Protein AF-A0A9P1KFB4-F1 (afdb_monomer_lite)

Secondary structure (DSSP, 8-state):
-HHHHHHHHHTTT-HHHHHHHHHHHHHHHHH-THHHHHHHHHHHHHHHHHHHT--TTT-----HHHHHHHHHHHHHHHHHHHHHHHHHTTSHHHHHHHHHHHHHHHHS-----SHHHHHHHHHHHHHHHHHHHGGGHHHHHHHHHHTHHHHHHHHHH-HHHHHHHHHHHHHHHHHHHT--S-GGGHHHHHHHHHHHHHHHHHHHHHHHHHH-HHHHHHHHHSS-HHHHTT----HHHHHHHHHHHHHHHHHHHPPTTS--HHHHHHHHHHHHHHHHHHHHHS-TTT-B----TTTHHHHHHH-TTSBTTTHHHH--SS---PPP-

Radius of gyration: 25.19 Å; chains: 1; bounding box: 64×50×70 Å

Structure (mmCIF, N/CA/C/O backbone):
data_AF-A0A9P1KFB4-F1
#
_entry.id   AF-A0A9P1KFB4-F1
#
loop_
_atom_site.group_PDB
_atom_site.id
_atom_site.type_symbol
_atom_site.label_atom_id
_atom_site.label_alt_id
_atom_site.label_comp_id
_atom_site.label_asym_id
_atom_site.label_entity_id
_atom_site.label_seq_id
_atom_site.pdbx_PDB_ins_code
_atom_site.Cartn_x
_atom_site.Cartn_y
_atom_site.Cartn_z
_atom_site.occupancy
_atom_site.B_iso_or_equiv
_atom_site.auth_seq_id
_atom_site.auth_comp_id
_atom_site.auth_asym_id
_atom_site.auth_atom_id
_atom_site.pdbx_PDB_model_num
ATOM 1 N N . MET A 1 1 ? -1.053 3.916 -0.334 1.00 86.06 1 MET A N 1
ATOM 2 C CA . MET A 1 1 ? -0.360 4.472 -1.521 1.00 86.06 1 MET A CA 1
ATOM 3 C C . MET A 1 1 ? 0.028 5.937 -1.334 1.00 86.06 1 MET A C 1
ATOM 5 O O . MET A 1 1 ? 1.179 6.256 -1.590 1.00 86.06 1 MET A O 1
ATOM 9 N N . LEU A 1 2 ? -0.852 6.808 -0.818 1.00 92.25 2 LEU A N 1
ATOM 10 C CA . LEU A 1 2 ? -0.543 8.238 -0.617 1.00 92.25 2 LEU A CA 1
ATOM 11 C C . LEU A 1 2 ? 0.701 8.505 0.251 1.00 92.25 2 LEU A C 1
ATOM 13 O O . LEU A 1 2 ? 1.544 9.295 -0.151 1.00 92.25 2 LEU A O 1
ATOM 17 N N . ILE A 1 3 ? 0.872 7.796 1.378 1.00 93.38 3 ILE A N 1
ATOM 18 C CA . ILE A 1 3 ? 2.078 7.916 2.228 1.00 93.38 3 ILE A CA 1
ATOM 19 C C . ILE A 1 3 ? 3.352 7.570 1.441 1.00 93.38 3 ILE A C 1
ATOM 21 O O . ILE A 1 3 ? 4.345 8.279 1.543 1.00 93.38 3 ILE A O 1
ATOM 25 N N . ILE A 1 4 ? 3.320 6.512 0.620 1.00 94.31 4 ILE A N 1
ATOM 26 C CA . ILE A 1 4 ? 4.465 6.081 -0.203 1.00 94.31 4 ILE A CA 1
ATOM 27 C C . ILE A 1 4 ? 4.805 7.157 -1.241 1.00 94.31 4 ILE A C 1
ATOM 29 O O . ILE A 1 4 ? 5.968 7.524 -1.390 1.00 94.31 4 ILE A O 1
ATOM 33 N N . ALA A 1 5 ? 3.795 7.691 -1.933 1.00 94.75 5 ALA A N 1
ATOM 34 C CA . ALA A 1 5 ? 3.978 8.746 -2.927 1.00 94.75 5 ALA A CA 1
ATOM 35 C C . ALA A 1 5 ? 4.504 10.047 -2.297 1.00 94.75 5 ALA A C 1
ATOM 37 O O . ALA A 1 5 ? 5.459 10.634 -2.806 1.00 94.75 5 ALA A O 1
ATOM 38 N N . ALA A 1 6 ? 3.931 10.463 -1.163 1.00 96.44 6 ALA A N 1
ATOM 39 C CA . ALA A 1 6 ? 4.392 11.623 -0.411 1.00 96.44 6 ALA A CA 1
ATOM 40 C C . ALA A 1 6 ? 5.846 11.432 0.041 1.00 96.44 6 ALA A C 1
ATOM 42 O O . ALA A 1 6 ? 6.679 12.283 -0.246 1.00 96.44 6 ALA A O 1
ATOM 43 N N . ALA A 1 7 ? 6.187 10.276 0.621 1.00 96.44 7 ALA A N 1
ATOM 44 C CA . ALA A 1 7 ? 7.553 9.958 1.027 1.00 96.44 7 ALA A CA 1
ATOM 45 C C . ALA A 1 7 ? 8.543 9.966 -0.145 1.00 96.44 7 ALA A C 1
ATOM 47 O O . ALA A 1 7 ? 9.654 10.486 -0.007 1.00 96.44 7 ALA A O 1
ATOM 48 N N . TYR A 1 8 ? 8.153 9.438 -1.308 1.00 95.94 8 TYR A N 1
ATOM 49 C CA . TYR A 1 8 ? 8.984 9.502 -2.508 1.00 95.94 8 TYR A CA 1
ATOM 50 C C . TYR A 1 8 ? 9.271 10.956 -2.906 1.00 95.94 8 TYR A C 1
ATOM 52 O O . TYR A 1 8 ? 10.429 11.318 -3.105 1.00 95.94 8 TYR A O 1
ATOM 60 N N . LEU A 1 9 ? 8.251 11.816 -2.950 1.00 95.50 9 LEU A N 1
ATOM 61 C CA . LEU A 1 9 ? 8.413 13.235 -3.289 1.00 95.50 9 LEU A CA 1
ATOM 62 C C . LEU A 1 9 ? 9.200 14.014 -2.221 1.00 95.50 9 LEU A C 1
ATOM 64 O O . LEU A 1 9 ? 10.027 14.861 -2.566 1.00 95.50 9 LEU A O 1
ATOM 68 N N . THR A 1 10 ? 9.019 13.695 -0.937 1.00 96.25 10 THR A N 1
ATOM 69 C CA . THR A 1 10 ? 9.805 14.257 0.173 1.00 96.25 10 THR A CA 1
ATOM 70 C C . THR A 1 10 ? 11.303 13.998 -0.007 1.00 96.25 10 THR A C 1
ATOM 72 O O . THR A 1 10 ? 12.107 14.880 0.291 1.00 96.25 10 THR A O 1
ATOM 75 N N . SER A 1 11 ? 11.697 12.854 -0.584 1.00 95.06 11 SER A N 1
ATOM 76 C CA . SER A 1 11 ? 13.113 12.543 -0.856 1.00 95.06 11 SER A CA 1
ATOM 77 C C . SER A 1 11 ? 13.795 13.510 -1.842 1.00 95.06 11 SER A C 1
ATOM 79 O O . SER A 1 11 ? 15.025 13.560 -1.913 1.00 95.06 11 SER A O 1
ATOM 81 N N . PHE A 1 12 ? 13.014 14.307 -2.579 1.00 94.75 12 PHE A N 1
ATOM 82 C CA . PHE A 1 12 ? 13.479 15.359 -3.490 1.00 94.75 12 PHE A CA 1
ATOM 83 C C . PHE A 1 12 ? 13.278 16.770 -2.916 1.00 94.75 12 PHE A C 1
ATOM 85 O O . PHE A 1 12 ? 13.134 17.728 -3.668 1.00 94.75 12 PHE A O 1
ATOM 92 N N . ALA A 1 13 ? 13.235 16.905 -1.587 1.00 93.56 13 ALA A N 1
ATOM 93 C CA . ALA A 1 13 ? 13.039 18.173 -0.884 1.00 93.56 13 ALA A CA 1
ATOM 94 C C . ALA A 1 13 ? 11.745 18.925 -1.262 1.00 93.56 13 ALA A C 1
ATOM 96 O O . ALA A 1 13 ? 11.676 20.153 -1.192 1.00 93.56 13 ALA A O 1
ATOM 97 N N . ASN A 1 14 ? 10.695 18.199 -1.660 1.00 95.56 14 ASN A N 1
ATOM 98 C CA . ASN A 1 14 ? 9.388 18.793 -1.921 1.00 95.56 14 ASN A CA 1
ATOM 99 C C . ASN A 1 14 ? 8.692 19.127 -0.587 1.00 95.56 14 ASN A C 1
ATOM 101 O O . ASN A 1 14 ? 8.284 18.233 0.158 1.00 95.56 14 ASN A O 1
ATOM 105 N N . ARG A 1 15 ? 8.582 20.426 -0.280 1.00 94.50 15 ARG A N 1
ATOM 106 C CA . ARG A 1 15 ? 8.031 20.942 0.984 1.00 94.50 15 ARG A CA 1
ATOM 107 C C . ARG A 1 15 ? 6.543 20.603 1.180 1.00 94.50 15 ARG A C 1
ATOM 109 O O . ARG A 1 15 ? 6.229 20.054 2.233 1.00 94.50 15 ARG A O 1
ATOM 116 N N . PRO A 1 16 ? 5.643 20.817 0.197 1.00 95.88 16 PRO A N 1
ATOM 117 C CA . PRO A 1 16 ? 4.274 20.305 0.282 1.00 95.88 16 PRO A CA 1
ATOM 118 C C . PRO A 1 16 ? 4.209 18.807 0.594 1.00 95.88 16 PRO A C 1
ATOM 120 O O . PRO A 1 16 ? 3.482 18.403 1.495 1.00 95.88 16 PRO A O 1
ATOM 123 N N . ALA A 1 17 ? 5.026 17.989 -0.079 1.00 96.44 17 ALA A N 1
ATOM 124 C CA . ALA A 1 17 ? 5.034 16.546 0.147 1.00 96.44 17 ALA A CA 1
ATOM 125 C C . ALA A 1 17 ? 5.486 16.164 1.563 1.00 96.44 17 ALA A C 1
ATOM 127 O O . ALA A 1 17 ? 4.940 15.223 2.128 1.00 96.44 17 ALA A O 1
ATOM 128 N N . LEU A 1 18 ? 6.445 16.893 2.153 1.00 97.00 18 LEU A N 1
ATOM 129 C CA . LEU A 1 18 ? 6.847 16.706 3.551 1.00 97.00 18 LEU A CA 1
ATOM 130 C C . LEU A 1 18 ? 5.672 16.936 4.512 1.00 97.00 18 LEU A C 1
ATOM 132 O O . LEU A 1 18 ? 5.428 16.103 5.380 1.00 97.00 18 LEU A O 1
ATOM 136 N N . PHE A 1 19 ? 4.925 18.027 4.339 1.00 97.31 19 PHE A N 1
ATOM 137 C CA . PHE A 1 19 ? 3.769 18.328 5.189 1.00 97.31 19 PHE A CA 1
ATOM 138 C C . PHE A 1 19 ? 2.637 17.321 4.983 1.00 97.31 19 PHE A C 1
ATOM 140 O O . PHE A 1 19 ? 2.058 16.826 5.947 1.00 97.31 19 PHE A O 1
ATOM 147 N N . THR A 1 20 ? 2.356 16.950 3.732 1.00 97.19 20 THR A N 1
ATOM 148 C CA . THR A 1 20 ? 1.387 15.894 3.427 1.00 97.19 20 THR A CA 1
ATOM 149 C C . THR A 1 20 ? 1.802 14.567 4.058 1.00 97.19 20 THR A C 1
ATOM 151 O O . THR A 1 20 ? 0.964 13.889 4.644 1.00 97.19 20 THR A O 1
ATOM 154 N N . LEU A 1 21 ? 3.085 14.199 3.989 1.00 96.75 21 LEU A N 1
ATOM 155 C CA . LEU A 1 21 ? 3.596 12.976 4.598 1.00 96.75 21 LEU A CA 1
ATOM 156 C C . LEU A 1 21 ? 3.354 12.964 6.110 1.00 96.75 21 LEU A C 1
ATOM 158 O O . LEU A 1 21 ? 2.829 11.975 6.615 1.00 96.75 21 LEU A O 1
ATOM 162 N N . THR A 1 22 ? 3.706 14.030 6.832 1.00 95.94 22 THR A N 1
ATOM 163 C CA . THR A 1 22 ? 3.558 14.047 8.295 1.00 95.94 22 THR A CA 1
ATOM 164 C C . THR A 1 22 ? 2.102 14.081 8.742 1.00 95.94 22 THR A C 1
ATOM 166 O O . THR A 1 22 ? 1.755 13.358 9.675 1.00 95.94 22 THR A O 1
ATOM 169 N N . ILE A 1 23 ? 1.232 14.816 8.041 1.00 95.50 23 ILE A N 1
ATOM 170 C CA . ILE A 1 23 ? -0.217 14.796 8.293 1.00 95.50 23 ILE A CA 1
ATOM 171 C C . ILE A 1 23 ? -0.776 13.388 8.066 1.00 95.50 23 ILE A C 1
ATOM 173 O O . ILE A 1 23 ? -1.463 12.851 8.933 1.00 95.50 23 ILE A O 1
ATOM 177 N N . LEU A 1 24 ? -0.451 12.754 6.932 1.00 95.06 24 LEU A N 1
ATOM 178 C CA . LEU A 1 24 ? -0.923 11.401 6.631 1.00 95.06 24 LEU A CA 1
ATOM 179 C C . LEU A 1 24 ? -0.403 10.373 7.641 1.00 95.06 24 LEU A C 1
ATOM 181 O O . LEU A 1 24 ? -1.147 9.471 8.010 1.00 95.06 24 LEU A O 1
ATOM 185 N N . MET A 1 25 ? 0.844 10.502 8.099 1.00 93.56 25 MET A N 1
ATOM 186 C CA . MET A 1 25 ? 1.402 9.650 9.152 1.00 93.56 25 MET A CA 1
ATOM 187 C C . MET A 1 25 ? 0.661 9.846 10.479 1.00 93.56 25 MET A C 1
ATOM 189 O O . MET A 1 25 ? 0.338 8.859 11.132 1.00 93.56 25 MET A O 1
ATOM 193 N N . GLY A 1 26 ? 0.335 11.085 10.857 1.00 92.19 26 GLY A N 1
ATOM 194 C CA . GLY A 1 26 ? -0.423 11.360 12.078 1.00 92.19 26 GLY A CA 1
ATOM 195 C C . GLY A 1 26 ? -1.845 10.795 12.034 1.00 92.19 26 GLY A C 1
ATOM 196 O O . GLY A 1 26 ? -2.238 10.036 12.919 1.00 92.19 26 GLY A O 1
ATOM 197 N N . LEU A 1 27 ? -2.579 11.064 10.950 1.00 91.75 27 LEU A N 1
ATOM 198 C CA . LEU A 1 27 ? -3.933 10.533 10.741 1.00 91.75 27 LEU A CA 1
ATOM 199 C C . LEU A 1 27 ? -3.950 9.001 10.649 1.00 91.75 27 LEU A C 1
ATOM 201 O O . LEU A 1 27 ? -4.856 8.352 11.173 1.00 91.75 27 LEU A O 1
ATOM 205 N N . ALA A 1 28 ? -2.936 8.402 10.017 1.00 90.00 28 ALA A N 1
ATOM 206 C CA . ALA A 1 28 ? -2.823 6.951 9.930 1.00 90.00 28 ALA A CA 1
ATOM 207 C C . ALA A 1 28 ? -2.694 6.297 11.311 1.00 90.00 28 ALA A C 1
ATOM 209 O O . ALA A 1 28 ? -3.158 5.171 11.464 1.00 90.00 28 ALA A O 1
ATOM 210 N N . GLY A 1 29 ? -2.126 6.987 12.306 1.00 83.62 29 GLY A N 1
ATOM 211 C CA . GLY A 1 29 ? -2.070 6.511 13.689 1.00 83.62 29 GLY A CA 1
ATOM 212 C C . GLY A 1 29 ? -3.452 6.338 14.323 1.00 83.62 29 GLY A C 1
ATOM 213 O O . GLY A 1 29 ? -3.679 5.327 14.982 1.00 83.62 29 GLY A O 1
ATOM 214 N N . GLY A 1 30 ? -4.385 7.258 14.055 1.00 79.75 30 GLY A N 1
ATOM 215 C CA . GLY A 1 30 ? -5.764 7.180 14.555 1.00 79.75 30 GLY A CA 1
ATOM 216 C C . GLY A 1 30 ? -6.596 6.077 13.893 1.00 79.75 30 GLY A C 1
ATOM 217 O O . GLY A 1 30 ? -7.415 5.441 14.546 1.00 79.75 30 GLY A O 1
ATOM 218 N N . ILE A 1 31 ? -6.356 5.793 12.608 1.00 81.56 31 ILE A N 1
ATOM 219 C CA . ILE A 1 31 ? -7.031 4.690 11.896 1.00 81.56 31 ILE A CA 1
ATOM 220 C C . ILE A 1 31 ? -6.404 3.347 12.274 1.00 81.56 31 ILE A C 1
ATOM 222 O O . ILE A 1 31 ? -7.082 2.338 12.470 1.00 81.56 31 ILE A O 1
ATOM 226 N N . ARG A 1 32 ? -5.072 3.315 12.302 1.00 80.50 32 ARG A N 1
ATOM 227 C CA . ARG A 1 32 ? -4.292 2.109 12.512 1.00 80.50 32 ARG A CA 1
ATOM 228 C C . ARG A 1 32 ? -2.952 2.441 13.177 1.00 80.50 32 ARG A C 1
ATOM 230 O O . ARG A 1 32 ? -1.981 2.727 12.466 1.00 80.50 32 ARG A O 1
ATOM 237 N N . PRO A 1 33 ? -2.843 2.248 14.503 1.00 81.25 33 PRO A N 1
ATOM 238 C CA . PRO A 1 33 ? -1.667 2.644 15.273 1.00 81.25 33 PRO A CA 1
ATOM 239 C C . PRO A 1 33 ? -0.344 2.048 14.789 1.00 81.25 33 PRO A C 1
ATOM 241 O O . PRO A 1 33 ? 0.692 2.667 14.970 1.00 81.25 33 PRO A O 1
ATOM 244 N N . SER A 1 34 ? -0.348 0.877 14.139 1.00 82.06 34 SER A N 1
ATOM 245 C CA . SER A 1 34 ? 0.877 0.249 13.618 1.00 82.06 34 SER A CA 1
ATOM 246 C C . SER A 1 34 ? 1.420 0.878 12.328 1.00 82.06 34 SER A C 1
ATOM 248 O O . SER A 1 34 ? 2.601 0.716 12.024 1.00 82.06 34 SER A O 1
ATOM 250 N N . THR A 1 35 ? 0.598 1.607 11.565 1.00 87.12 35 THR A N 1
ATOM 251 C CA . THR A 1 35 ? 1.002 2.168 10.262 1.00 87.12 35 THR A CA 1
ATOM 252 C C . THR A 1 35 ? 2.148 3.167 10.376 1.00 87.12 35 THR A C 1
ATOM 254 O O . THR A 1 35 ? 3.130 3.004 9.647 1.00 87.12 35 THR A O 1
ATOM 257 N N . PRO A 1 36 ? 2.097 4.158 11.287 1.00 89.62 36 PRO A N 1
ATOM 258 C CA . PRO A 1 36 ? 3.180 5.122 11.417 1.00 89.62 36 PRO A CA 1
ATOM 259 C C . PRO A 1 36 ? 4.491 4.458 11.838 1.00 89.62 36 PRO A C 1
ATOM 261 O O . PRO A 1 36 ? 5.535 4.820 11.313 1.00 89.62 36 PRO A O 1
ATOM 264 N N . PHE A 1 37 ? 4.452 3.437 12.702 1.00 87.69 37 PHE A N 1
ATOM 265 C CA . PHE A 1 37 ? 5.659 2.710 13.108 1.00 87.69 37 PHE A CA 1
ATOM 266 C C . PHE A 1 37 ? 6.311 1.958 11.942 1.00 87.69 37 PHE A C 1
ATOM 268 O O . PHE A 1 37 ? 7.523 2.049 11.762 1.00 87.69 37 PHE A O 1
ATOM 275 N N . PHE A 1 38 ? 5.533 1.258 11.110 1.00 87.62 38 PHE A N 1
ATOM 276 C CA . PHE A 1 38 ? 6.097 0.532 9.962 1.00 87.62 38 PHE A CA 1
ATOM 277 C C . PHE A 1 38 ? 6.579 1.448 8.841 1.00 87.62 38 PHE A C 1
ATOM 279 O O . PHE A 1 38 ? 7.535 1.107 8.148 1.00 87.62 38 PHE A O 1
ATOM 286 N N . MET A 1 39 ? 5.947 2.609 8.675 1.00 91.69 39 MET A N 1
ATOM 287 C CA . MET A 1 39 ? 6.324 3.594 7.661 1.00 91.69 39 MET A CA 1
ATOM 288 C C . MET A 1 39 ? 7.390 4.580 8.161 1.00 91.69 39 MET A C 1
ATOM 290 O O . MET A 1 39 ? 7.914 5.364 7.369 1.00 91.69 39 MET A O 1
ATOM 294 N N . LEU A 1 40 ? 7.754 4.535 9.448 1.00 93.12 40 LEU A N 1
ATOM 295 C CA . LEU A 1 40 ? 8.746 5.425 10.048 1.00 93.12 40 LEU A CA 1
ATOM 296 C C . LEU A 1 40 ? 10.124 5.328 9.372 1.00 93.12 40 LEU A C 1
ATOM 298 O O . LEU A 1 40 ? 10.668 6.383 9.044 1.00 93.12 40 LEU A O 1
ATOM 302 N N . PRO A 1 41 ? 10.687 4.133 9.079 1.00 94.56 41 PRO A N 1
ATOM 303 C CA . PRO A 1 41 ? 11.971 4.044 8.382 1.00 94.56 41 PRO A CA 1
ATOM 304 C C . PRO A 1 41 ? 11.943 4.734 7.015 1.00 94.56 41 PRO A C 1
ATOM 306 O O . PRO A 1 41 ? 12.896 5.423 6.648 1.00 94.56 41 PRO A O 1
ATOM 309 N N . LEU A 1 42 ? 10.832 4.605 6.282 1.00 95.31 42 LEU A N 1
ATOM 310 C CA . LEU A 1 42 ? 10.631 5.292 5.010 1.00 95.31 42 LEU A CA 1
ATOM 311 C C . LEU A 1 42 ? 10.581 6.813 5.207 1.00 95.31 42 LEU A C 1
ATOM 313 O O . LEU A 1 42 ? 11.304 7.535 4.526 1.00 95.31 42 LEU A O 1
ATOM 317 N N . ALA A 1 43 ? 9.774 7.298 6.153 1.00 95.25 43 ALA A N 1
ATOM 318 C CA . ALA A 1 43 ? 9.624 8.727 6.416 1.00 95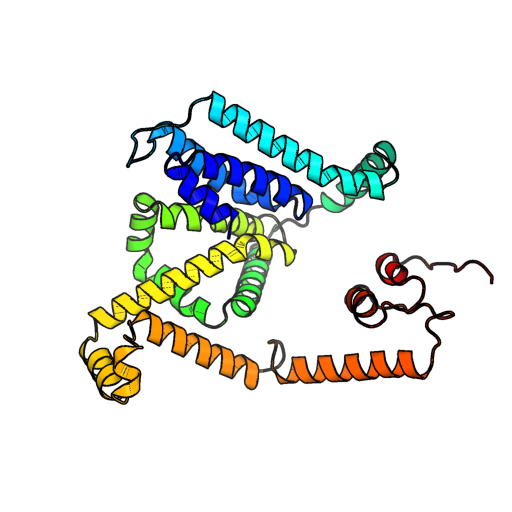.25 43 ALA A CA 1
ATOM 319 C C . ALA A 1 43 ? 10.946 9.385 6.846 1.00 95.25 43 ALA A C 1
ATOM 321 O O . ALA A 1 43 ? 11.314 10.431 6.309 1.00 95.25 43 ALA A O 1
ATOM 322 N N . LEU A 1 44 ? 11.692 8.745 7.755 1.00 95.81 44 LEU A N 1
ATOM 323 C CA . LEU A 1 44 ? 13.000 9.221 8.211 1.00 95.81 44 LEU A CA 1
ATOM 324 C C . LEU A 1 44 ? 14.026 9.231 7.075 1.00 95.81 44 LEU A C 1
ATOM 326 O O . LEU A 1 44 ? 14.737 10.219 6.906 1.00 95.81 44 LEU A O 1
ATOM 330 N N . THR A 1 45 ? 14.072 8.171 6.263 1.00 95.75 45 THR A N 1
ATOM 331 C CA . THR A 1 45 ? 14.989 8.108 5.114 1.00 95.75 45 THR A CA 1
ATOM 332 C C . THR A 1 45 ? 14.656 9.192 4.091 1.00 95.75 45 THR A C 1
ATOM 334 O O . THR A 1 45 ? 15.546 9.911 3.643 1.00 95.75 45 THR A O 1
ATOM 337 N N . SER A 1 46 ? 13.378 9.377 3.758 1.00 95.44 46 SER A N 1
ATOM 338 C CA . SER A 1 46 ? 12.931 10.424 2.836 1.00 95.44 46 SER A CA 1
ATOM 339 C C . SER A 1 46 ? 13.246 11.830 3.341 1.00 95.44 46 SER A C 1
ATOM 341 O O . SER A 1 46 ? 13.727 12.662 2.568 1.00 95.44 46 SER A O 1
ATOM 343 N N . LEU A 1 47 ? 13.024 12.092 4.632 1.00 95.50 47 LEU A N 1
ATOM 344 C CA . LEU A 1 47 ? 13.382 13.356 5.272 1.00 95.50 47 LEU A CA 1
ATOM 345 C C . LEU A 1 47 ? 14.893 13.597 5.211 1.00 95.50 47 LEU A C 1
ATOM 347 O O . LEU A 1 47 ? 15.327 14.665 4.778 1.00 95.50 47 LEU A O 1
ATOM 351 N N . PHE A 1 48 ? 15.690 12.596 5.594 1.00 94.94 48 PHE A N 1
ATOM 352 C CA . PHE A 1 48 ? 17.148 12.664 5.554 1.00 94.94 48 PHE A CA 1
ATOM 353 C C . PHE A 1 48 ? 17.659 12.955 4.140 1.00 94.94 48 PHE A C 1
ATOM 355 O O . PHE A 1 48 ? 18.503 13.832 3.961 1.00 94.94 48 PHE A O 1
ATOM 362 N N . LEU A 1 49 ? 17.118 12.283 3.119 1.00 93.31 49 LEU A N 1
ATOM 363 C CA . LEU A 1 49 ? 17.498 12.512 1.724 1.00 93.31 49 LEU A CA 1
ATOM 364 C C . LEU A 1 49 ? 17.157 13.935 1.256 1.00 93.31 49 LEU A C 1
ATOM 366 O O . LEU A 1 49 ? 18.011 14.602 0.664 1.00 93.31 49 LEU A O 1
ATOM 370 N N . GLY A 1 50 ? 15.949 14.423 1.555 1.00 92.38 50 GLY A N 1
ATOM 371 C CA . GLY A 1 50 ? 15.527 15.783 1.205 1.00 92.38 50 GLY A CA 1
ATOM 372 C C . GLY A 1 50 ? 16.316 16.869 1.947 1.00 92.38 50 GLY A C 1
ATOM 373 O O . GLY A 1 50 ? 16.608 17.925 1.383 1.00 92.38 50 GLY A O 1
ATOM 374 N N . TRP A 1 51 ? 16.734 16.598 3.183 1.00 92.50 51 TRP A N 1
ATOM 375 C CA . TRP A 1 51 ? 17.586 17.495 3.961 1.00 92.50 51 TRP A CA 1
ATOM 376 C C . TRP A 1 51 ? 19.036 17.499 3.447 1.00 92.50 51 TRP A C 1
ATOM 378 O O . TRP A 1 51 ? 19.610 18.563 3.209 1.00 92.50 51 TRP A O 1
ATOM 388 N N . ARG A 1 52 ? 19.630 16.320 3.220 1.00 92.38 52 ARG A N 1
ATOM 389 C CA . ARG A 1 52 ? 21.059 16.168 2.896 1.00 92.38 52 ARG A CA 1
ATOM 390 C C . ARG A 1 52 ? 21.407 16.491 1.446 1.00 92.38 52 ARG A C 1
ATOM 392 O O . ARG A 1 52 ? 22.475 17.060 1.196 1.00 92.38 52 ARG A O 1
ATOM 399 N N . PHE A 1 53 ? 20.563 16.071 0.504 1.00 90.88 53 PHE A N 1
ATOM 400 C CA . PHE A 1 53 ? 20.844 16.161 -0.932 1.00 90.88 53 PHE A CA 1
ATOM 401 C C . PHE A 1 53 ? 20.042 17.266 -1.620 1.00 90.88 53 PHE A C 1
ATOM 403 O O . PHE A 1 53 ? 20.563 17.897 -2.537 1.00 90.88 53 PHE A O 1
ATOM 410 N N . GLY A 1 54 ? 18.839 17.571 -1.131 1.00 88.69 54 GLY A N 1
ATOM 411 C CA . GLY A 1 54 ? 17.992 18.616 -1.700 1.00 88.69 54 GLY A CA 1
ATOM 412 C C . GLY A 1 54 ? 17.249 18.212 -2.971 1.00 88.69 54 GLY A C 1
ATOM 413 O O . GLY A 1 54 ? 17.276 17.058 -3.408 1.00 88.69 54 GLY A O 1
ATOM 414 N N . SER A 1 55 ? 16.570 19.196 -3.551 1.00 89.62 55 SER A N 1
ATOM 415 C CA . SER A 1 55 ? 15.841 19.109 -4.809 1.00 89.62 55 SER A CA 1
ATOM 416 C C . SER A 1 55 ? 16.813 19.201 -5.985 1.00 89.62 55 SER A C 1
ATOM 418 O O . SER A 1 55 ? 17.531 20.198 -6.088 1.00 89.62 55 SER A O 1
ATOM 420 N N . PRO A 1 56 ? 16.810 18.226 -6.912 1.00 86.12 56 PRO A N 1
ATOM 421 C CA . PRO A 1 56 ? 17.636 18.285 -8.117 1.00 86.12 56 PRO A CA 1
ATOM 422 C C . PRO A 1 56 ? 17.307 19.487 -9.009 1.00 86.12 56 PRO A C 1
ATOM 424 O O . PRO A 1 56 ? 18.194 20.030 -9.654 1.00 86.12 56 PRO A O 1
ATOM 427 N N . ASN A 1 57 ? 16.037 19.908 -9.031 1.00 86.50 57 ASN A N 1
ATOM 428 C CA . ASN A 1 57 ? 15.544 20.909 -9.980 1.00 86.50 57 ASN A CA 1
ATOM 429 C C . ASN A 1 57 ? 15.689 22.344 -9.467 1.00 86.50 57 ASN A C 1
ATOM 431 O O . ASN A 1 57 ? 15.813 23.268 -10.260 1.00 86.50 57 ASN A O 1
ATOM 435 N N . SER A 1 58 ? 15.630 22.544 -8.149 1.00 84.88 58 SER A N 1
ATOM 436 C CA . SER A 1 58 ? 15.626 23.882 -7.544 1.00 84.88 58 SER A CA 1
ATOM 437 C C . SER A 1 58 ? 16.802 24.140 -6.605 1.00 84.88 58 SER A C 1
ATOM 439 O O . SER A 1 58 ? 16.932 25.246 -6.093 1.00 84.88 58 SER A O 1
ATOM 441 N N . GLY A 1 59 ? 17.625 23.128 -6.305 1.00 85.88 59 GLY A N 1
ATOM 442 C CA . GLY A 1 59 ? 18.721 23.218 -5.332 1.00 85.88 59 GLY A CA 1
ATOM 443 C C . GLY A 1 59 ? 18.270 23.390 -3.875 1.00 85.88 59 GLY A C 1
ATOM 444 O O . GLY A 1 59 ? 19.094 23.346 -2.962 1.00 85.88 59 GLY A O 1
ATOM 445 N N . TYR A 1 60 ? 16.967 23.558 -3.633 1.00 90.62 60 TYR A N 1
ATOM 446 C CA . TYR A 1 60 ? 16.401 23.748 -2.304 1.00 90.62 60 TYR A CA 1
ATOM 447 C C . TYR A 1 60 ? 16.613 22.515 -1.419 1.00 90.62 60 TYR A C 1
ATOM 449 O O . TYR A 1 60 ? 16.480 21.378 -1.866 1.00 90.62 60 TYR A O 1
ATOM 457 N N . ARG A 1 61 ? 16.903 22.747 -0.139 1.00 93.25 61 ARG A N 1
ATOM 458 C CA . ARG A 1 61 ? 17.049 21.722 0.900 1.00 93.25 61 ARG A CA 1
ATOM 459 C C . ARG A 1 61 ? 16.124 22.053 2.054 1.00 93.25 61 ARG A C 1
ATOM 461 O O . ARG A 1 61 ? 15.906 23.230 2.345 1.00 93.25 61 ARG A O 1
ATOM 468 N N . PHE A 1 62 ? 15.625 21.023 2.730 1.00 94.81 62 PHE A N 1
ATOM 469 C CA . PHE A 1 62 ? 14.840 21.240 3.939 1.00 94.81 62 PHE A CA 1
ATOM 470 C C . PHE A 1 62 ? 15.665 21.970 4.996 1.00 94.81 62 PHE A C 1
ATOM 472 O O . PHE A 1 62 ? 16.818 21.621 5.261 1.00 94.81 62 PHE A O 1
ATOM 479 N N . LYS A 1 63 ? 15.055 22.991 5.595 1.00 94.38 63 LYS A N 1
ATOM 480 C CA . LYS A 1 63 ? 15.599 23.699 6.749 1.00 94.38 63 LYS A CA 1
ATOM 481 C C . LYS A 1 63 ? 15.037 23.079 8.022 1.00 94.38 63 LYS A C 1
ATOM 483 O O . LYS A 1 63 ? 13.969 22.469 8.004 1.00 94.38 63 LYS A O 1
ATOM 488 N N . LEU A 1 64 ? 15.708 23.305 9.150 1.00 93.75 64 LEU A N 1
ATOM 489 C CA . LEU A 1 64 ? 15.227 22.849 10.458 1.00 93.75 64 LEU A CA 1
ATOM 490 C C . LEU A 1 64 ? 13.804 23.360 10.757 1.00 93.75 64 LEU A C 1
ATOM 492 O O . LEU A 1 64 ? 12.995 22.640 11.330 1.00 93.75 64 LEU A O 1
ATOM 496 N N . THR A 1 65 ? 13.473 24.567 10.288 1.00 95.56 65 THR A N 1
ATOM 497 C CA . THR A 1 65 ? 12.127 25.149 10.381 1.00 95.56 65 THR A CA 1
ATOM 498 C C . THR A 1 65 ? 11.074 24.321 9.648 1.00 95.56 65 THR A C 1
ATOM 500 O O . THR A 1 65 ? 9.972 24.156 10.156 1.00 95.56 65 THR A O 1
ATOM 503 N N . ASP A 1 66 ? 11.400 23.772 8.474 1.00 94.69 66 ASP A N 1
ATOM 504 C CA . ASP A 1 66 ? 10.475 22.924 7.716 1.00 94.69 66 ASP A CA 1
ATOM 505 C C . ASP A 1 66 ? 10.229 21.605 8.444 1.00 94.69 66 ASP A C 1
ATOM 507 O O . ASP A 1 66 ? 9.094 21.140 8.502 1.00 94.69 66 ASP A O 1
ATOM 511 N N . VAL A 1 67 ? 11.278 21.041 9.051 1.00 93.75 67 VAL A N 1
ATOM 512 C CA . VAL A 1 67 ? 11.171 19.835 9.880 1.00 93.75 67 VAL A CA 1
ATOM 513 C C . VAL A 1 67 ? 10.307 20.099 11.108 1.00 93.75 67 VAL A C 1
ATOM 515 O O . VAL A 1 67 ? 9.402 19.317 11.381 1.00 93.75 67 VAL A O 1
ATOM 518 N N . PHE A 1 68 ? 10.536 21.211 11.812 1.00 96.38 68 PHE A N 1
ATOM 519 C CA . PHE A 1 68 ? 9.755 21.576 12.992 1.00 96.38 68 PHE A CA 1
ATOM 520 C C . PHE A 1 68 ? 8.272 21.738 12.649 1.00 96.38 68 PHE A C 1
ATOM 522 O O . PHE A 1 68 ? 7.433 21.086 13.262 1.00 96.38 68 PHE A O 1
ATOM 529 N N . ILE A 1 69 ? 7.955 22.508 11.600 1.00 96.88 69 ILE A N 1
ATOM 530 C CA . ILE A 1 69 ? 6.576 22.674 11.117 1.00 96.88 69 ILE A CA 1
ATOM 531 C C . ILE A 1 69 ? 5.966 21.315 10.755 1.00 96.88 69 ILE A C 1
ATOM 533 O O . ILE A 1 69 ? 4.839 21.023 11.148 1.00 96.88 69 ILE A O 1
ATOM 537 N N . ALA A 1 70 ? 6.701 20.463 10.037 1.00 95.88 70 ALA A N 1
ATOM 538 C CA . ALA A 1 70 ? 6.208 19.153 9.633 1.00 95.88 70 ALA A CA 1
ATOM 539 C C . ALA A 1 70 ? 5.901 18.248 10.838 1.00 95.88 70 ALA A C 1
ATOM 541 O O . ALA A 1 70 ? 4.857 17.595 10.852 1.00 95.88 70 ALA A O 1
ATOM 542 N N . VAL A 1 71 ? 6.772 18.232 11.852 1.00 94.38 71 VAL A N 1
ATOM 543 C CA . VAL A 1 71 ? 6.561 17.483 13.100 1.00 94.38 71 VAL A CA 1
ATOM 544 C C . VAL A 1 71 ? 5.355 18.031 13.860 1.00 94.38 71 VAL A C 1
ATOM 546 O O . VAL A 1 71 ? 4.492 17.246 14.248 1.00 94.38 71 VAL A O 1
ATOM 549 N N . SER A 1 72 ? 5.237 19.354 14.009 1.00 96.31 72 SER A N 1
ATOM 550 C CA . SER A 1 72 ? 4.080 19.986 14.654 1.00 96.31 72 SER A CA 1
ATOM 551 C C . SER A 1 72 ? 2.769 19.641 13.946 1.00 96.31 72 SER A C 1
ATOM 553 O O . SER A 1 72 ? 1.796 19.294 14.610 1.00 96.31 72 SER A O 1
ATOM 555 N N . LEU A 1 73 ? 2.746 19.658 12.609 1.00 95.81 73 LEU A N 1
ATOM 556 C CA . LEU A 1 73 ? 1.581 19.241 11.820 1.00 95.81 73 LEU A CA 1
ATOM 557 C C . LEU A 1 73 ? 1.244 17.759 12.023 1.00 95.81 73 LEU A C 1
ATOM 559 O O . LEU A 1 73 ? 0.072 17.411 12.143 1.00 95.81 73 LEU A O 1
ATOM 563 N N . GLY A 1 74 ? 2.256 16.890 12.090 1.00 94.00 74 GLY A N 1
ATOM 564 C CA . GLY A 1 74 ? 2.060 15.471 12.382 1.00 94.00 74 GLY A CA 1
ATOM 565 C C . GLY A 1 74 ? 1.450 15.246 13.767 1.00 94.00 74 GLY A C 1
ATOM 566 O O . GLY A 1 74 ? 0.477 14.508 13.889 1.00 94.00 74 GLY A O 1
ATOM 567 N N . LEU A 1 75 ? 1.965 15.925 14.796 1.00 92.75 75 LEU A N 1
ATOM 568 C CA . LEU A 1 75 ? 1.431 15.857 16.161 1.00 92.75 75 LEU A CA 1
ATOM 569 C C . LEU A 1 75 ? 0.006 16.414 16.252 1.00 92.75 75 LEU A C 1
ATOM 571 O O . LEU A 1 75 ? -0.846 15.801 16.891 1.00 92.75 75 LEU A O 1
ATOM 575 N N . ALA A 1 76 ? -0.278 17.526 15.571 1.00 94.44 76 ALA A N 1
ATOM 576 C CA . ALA A 1 76 ? -1.628 18.072 15.486 1.00 94.44 76 ALA A CA 1
ATOM 577 C C . ALA A 1 76 ? -2.592 17.081 14.813 1.00 94.44 76 ALA A C 1
ATOM 579 O O . ALA A 1 76 ? -3.689 16.857 15.314 1.00 94.44 76 ALA A O 1
ATOM 580 N N . ALA A 1 77 ? -2.172 16.425 13.727 1.00 94.12 77 ALA A N 1
ATOM 581 C CA . ALA A 1 77 ? -2.971 15.401 13.056 1.00 94.12 77 ALA A CA 1
ATOM 582 C C . ALA A 1 77 ? -3.243 14.180 13.954 1.00 94.12 77 ALA A C 1
ATOM 584 O O . ALA A 1 77 ? -4.356 13.655 13.951 1.00 94.12 77 ALA A O 1
ATOM 585 N N . VAL A 1 78 ? -2.256 13.756 14.751 1.00 91.12 78 VAL A N 1
ATOM 586 C CA . VAL A 1 78 ? -2.443 12.720 15.779 1.00 91.12 78 VAL A CA 1
ATOM 587 C C . VAL A 1 78 ? -3.486 13.167 16.806 1.00 91.12 78 VAL A C 1
ATOM 589 O O . VAL A 1 78 ? -4.435 12.431 17.063 1.00 91.12 78 VAL A O 1
ATOM 592 N N . ALA A 1 79 ? -3.347 14.378 17.354 1.00 89.94 79 ALA A N 1
ATOM 593 C CA . ALA A 1 79 ? -4.270 14.920 18.350 1.00 89.94 79 ALA A CA 1
ATOM 594 C C . ALA A 1 79 ? -5.710 14.998 17.818 1.00 89.94 79 ALA A C 1
ATOM 596 O O . ALA A 1 79 ? -6.635 14.557 18.495 1.00 89.94 79 ALA A O 1
ATOM 597 N N . VAL A 1 80 ? -5.894 15.468 16.579 1.00 90.81 80 VAL A N 1
ATOM 598 C CA . VAL A 1 80 ? -7.205 15.504 15.909 1.00 90.81 80 VAL A CA 1
ATOM 599 C C . VAL A 1 80 ? -7.816 14.105 15.799 1.00 90.81 80 VAL A C 1
ATOM 601 O O . VAL A 1 80 ? -9.017 13.950 16.003 1.00 90.81 80 VAL A O 1
ATOM 604 N N . GLY A 1 81 ? -7.002 13.078 15.540 1.00 84.44 81 GLY A N 1
ATOM 605 C CA . GLY A 1 81 ? -7.455 11.686 15.509 1.00 84.44 81 GLY A CA 1
ATOM 606 C C . GLY A 1 81 ? -7.955 11.156 16.859 1.00 84.44 81 GLY A C 1
ATOM 607 O O . GLY A 1 81 ? -8.821 10.284 16.877 1.00 84.44 81 GLY A O 1
ATOM 608 N N . PHE A 1 82 ? -7.461 11.690 17.980 1.00 85.06 82 PHE A N 1
ATOM 609 C CA . PHE A 1 82 ? -7.897 11.290 19.323 1.00 85.06 82 PHE A CA 1
ATOM 610 C C . PHE A 1 82 ? -9.204 11.951 19.770 1.00 85.06 82 PHE A C 1
ATOM 612 O O . PHE A 1 82 ? -9.914 11.364 20.583 1.00 85.06 82 PHE A O 1
ATOM 619 N N . ILE A 1 83 ? -9.557 13.124 19.231 1.00 88.19 83 ILE A N 1
ATOM 620 C CA . ILE A 1 83 ? -10.787 13.856 19.592 1.00 88.19 83 ILE A CA 1
ATOM 621 C C . ILE A 1 83 ? -12.042 12.962 19.557 1.00 88.19 83 ILE A C 1
ATOM 623 O O . ILE A 1 83 ? -12.731 12.895 20.576 1.00 88.19 83 ILE A O 1
ATOM 627 N N . PRO A 1 84 ? -12.360 12.246 18.456 1.00 85.31 84 PRO A N 1
ATOM 628 C CA . PRO A 1 84 ? -13.560 11.411 18.415 1.00 85.31 84 PRO A CA 1
ATOM 629 C C . PRO A 1 84 ? -13.495 10.230 19.389 1.00 85.31 84 PRO A C 1
ATOM 631 O O . PRO A 1 84 ? -14.524 9.855 19.940 1.00 85.31 84 PRO A O 1
ATOM 634 N N . LEU A 1 85 ? -12.304 9.673 19.641 1.00 83.75 85 LEU A N 1
ATOM 635 C CA . LEU A 1 85 ? -12.126 8.566 20.586 1.00 83.75 85 LEU A CA 1
ATOM 636 C C . LEU A 1 85 ? -12.438 9.023 22.013 1.00 83.75 85 LEU A C 1
ATOM 638 O O . LEU A 1 85 ? -13.281 8.426 22.675 1.00 83.75 85 LEU A O 1
ATOM 642 N N . ILE A 1 86 ? -11.842 10.138 22.437 1.00 87.69 86 ILE A N 1
ATOM 643 C CA . ILE A 1 86 ? -12.064 10.733 23.761 1.00 87.69 86 ILE A CA 1
ATOM 644 C C . ILE A 1 86 ? -13.539 11.104 23.948 1.00 87.69 86 ILE A C 1
ATOM 646 O O . ILE A 1 86 ? -14.123 10.810 24.991 1.00 87.69 86 ILE A O 1
ATOM 650 N N . ALA A 1 87 ? -14.157 11.710 22.929 1.00 88.56 87 ALA A N 1
ATOM 651 C CA . ALA A 1 87 ? -15.573 12.061 22.966 1.00 88.56 87 ALA A CA 1
ATOM 652 C C . ALA A 1 87 ? -16.466 10.816 23.099 1.00 88.56 87 ALA A C 1
ATOM 654 O O . ALA A 1 87 ? -17.382 10.806 23.917 1.00 88.56 87 ALA A O 1
ATOM 655 N N . SER A 1 88 ? -16.172 9.747 22.349 1.00 83.81 88 SER A N 1
ATOM 656 C CA . SER A 1 88 ? -16.941 8.495 22.399 1.00 83.81 88 SER A CA 1
ATOM 657 C C . SER A 1 88 ? -16.785 7.722 23.712 1.00 83.81 88 SER A C 1
ATOM 659 O O . SER A 1 88 ? -17.708 7.026 24.117 1.00 83.81 88 SER A O 1
ATOM 661 N N . SER A 1 89 ? -15.652 7.873 24.403 1.00 85.00 89 SER A N 1
ATOM 662 C CA . SER A 1 89 ? -15.414 7.275 25.723 1.00 85.00 89 SER A CA 1
ATOM 663 C C . SER A 1 89 ? -16.047 8.068 26.875 1.00 85.00 89 SER A C 1
ATOM 665 O O . SER A 1 89 ? -15.947 7.658 28.028 1.00 85.00 89 SER A O 1
ATOM 667 N N . GLY A 1 90 ? -16.692 9.206 26.597 1.00 86.56 90 GLY A N 1
ATOM 668 C CA . GLY A 1 90 ? -17.301 10.054 27.624 1.00 86.56 90 GLY A CA 1
ATOM 669 C C . GLY A 1 90 ? -16.311 10.963 28.360 1.00 86.56 90 GLY A C 1
ATOM 670 O O . GLY A 1 90 ? -16.628 11.445 29.442 1.00 86.56 90 GLY A O 1
ATOM 671 N N . GLY A 1 91 ? -15.127 11.211 27.792 1.00 90.06 91 GLY A N 1
ATOM 672 C CA . GLY A 1 91 ? -14.131 12.122 28.357 1.00 90.06 91 GLY A CA 1
ATOM 673 C C . GLY A 1 91 ? -12.727 11.528 28.451 1.00 90.06 91 GLY A C 1
ATOM 674 O O . GLY A 1 91 ? -12.495 10.350 28.176 1.00 90.06 91 GLY A O 1
ATOM 675 N N . TRP A 1 92 ? -11.771 12.383 28.823 1.00 90.44 92 TRP A N 1
ATOM 676 C CA . TRP A 1 92 ? -10.346 12.043 28.886 1.00 90.44 92 TRP A CA 1
ATOM 677 C C . TRP A 1 92 ? -10.043 10.935 29.902 1.00 90.44 92 TRP A C 1
ATOM 679 O O . TRP A 1 92 ? -9.322 9.992 29.579 1.00 90.44 92 TRP A O 1
ATOM 689 N N . ASP A 1 93 ? -10.630 11.023 31.096 1.00 92.44 93 ASP A N 1
ATOM 690 C CA . ASP A 1 93 ? -10.351 10.092 32.193 1.00 92.44 93 ASP A CA 1
ATOM 691 C C . ASP A 1 93 ? -10.827 8.673 31.863 1.00 92.44 93 ASP A C 1
ATOM 693 O O . ASP A 1 93 ? -10.050 7.721 31.947 1.00 92.44 93 ASP A O 1
ATOM 697 N N . ASN A 1 94 ? -12.060 8.543 31.362 1.00 88.06 94 ASN A N 1
ATOM 698 C CA . ASN A 1 94 ? -12.615 7.264 30.915 1.00 88.06 94 ASN A CA 1
ATOM 699 C C . ASN A 1 94 ? -11.810 6.663 29.759 1.00 88.06 94 ASN A C 1
ATOM 701 O O . ASN A 1 94 ? -11.530 5.466 29.747 1.00 88.06 94 ASN A O 1
ATOM 705 N N . TYR A 1 95 ? -11.410 7.489 28.785 1.00 88.00 95 TYR A N 1
ATOM 706 C CA . TYR A 1 95 ? -10.562 7.035 27.687 1.00 88.00 95 TYR A CA 1
ATOM 707 C C . TYR A 1 95 ? -9.244 6.445 28.208 1.00 88.00 95 TYR A C 1
ATOM 709 O O . TYR A 1 95 ? -8.837 5.361 27.787 1.00 88.00 95 TYR A O 1
ATOM 717 N N . TRP A 1 96 ? -8.577 7.133 29.139 1.00 88.94 96 TRP A N 1
ATOM 718 C CA . TRP A 1 96 ? -7.300 6.668 29.672 1.00 88.94 96 TRP A CA 1
ATOM 719 C C . TRP A 1 96 ? -7.442 5.401 30.518 1.00 88.94 96 TRP A C 1
ATOM 721 O O . TRP A 1 96 ? -6.615 4.497 30.393 1.00 88.94 96 TRP A O 1
ATOM 731 N N . GLN A 1 97 ? -8.513 5.295 31.306 1.00 89.94 97 GLN A N 1
ATOM 732 C CA . GLN A 1 97 ? -8.833 4.078 32.048 1.00 89.94 97 GLN A CA 1
ATOM 733 C C . GLN A 1 97 ? -9.002 2.877 31.104 1.00 89.94 97 GLN A C 1
ATOM 735 O O . GLN A 1 97 ? -8.338 1.856 31.285 1.00 89.94 97 GLN A O 1
ATOM 740 N N . LEU A 1 98 ? -9.790 3.026 30.032 1.00 85.81 98 LEU A N 1
ATOM 741 C CA . LEU A 1 98 ? -9.972 1.977 29.020 1.00 85.81 98 LEU A CA 1
ATOM 742 C C . LEU A 1 98 ? -8.647 1.569 28.363 1.00 85.81 98 LEU A C 1
ATOM 744 O O . LEU A 1 98 ? -8.401 0.386 28.131 1.00 85.81 98 LEU A O 1
ATOM 748 N N . VAL A 1 99 ? -7.768 2.532 28.069 1.00 85.12 99 VAL A N 1
ATOM 749 C CA . VAL A 1 99 ? -6.438 2.246 27.507 1.00 85.12 99 VAL A CA 1
ATOM 750 C C . VAL A 1 99 ? -5.579 1.452 28.494 1.00 85.12 99 VAL A C 1
ATOM 752 O O . VAL A 1 99 ? -4.910 0.504 28.078 1.00 85.12 99 VAL A O 1
ATOM 755 N N . GLN A 1 100 ? -5.589 1.812 29.779 1.00 86.44 100 GLN A N 1
ATOM 756 C CA . GLN A 1 100 ? -4.829 1.111 30.818 1.00 86.44 100 GLN A CA 1
ATOM 757 C C . GLN A 1 100 ? -5.320 -0.322 31.037 1.00 86.44 100 GLN A C 1
ATOM 759 O O . GLN A 1 100 ? -4.495 -1.213 31.221 1.00 86.44 100 GLN A O 1
ATOM 764 N N . GLU A 1 101 ? -6.627 -0.561 30.961 1.00 83.94 101 GLU A N 1
ATOM 765 C CA . GLU A 1 101 ? -7.216 -1.903 31.046 1.00 83.94 101 GLU A CA 1
ATOM 766 C C . GLU A 1 101 ? -6.940 -2.735 29.781 1.00 83.94 101 GLU A C 1
ATOM 768 O O . GLU A 1 101 ? -6.703 -3.943 29.845 1.00 83.94 101 GLU A O 1
ATOM 773 N N . TRP A 1 102 ? -6.907 -2.088 28.614 1.00 78.88 102 TRP A N 1
ATOM 774 C CA . TRP A 1 102 ? -6.666 -2.739 27.327 1.00 78.88 102 TRP A CA 1
ATOM 775 C C . TRP A 1 102 ? -5.200 -3.127 27.087 1.00 78.88 102 TRP A C 1
ATOM 777 O O . TRP A 1 102 ? -4.922 -4.141 26.435 1.00 78.88 102 TRP A O 1
ATOM 787 N N . LEU A 1 103 ? -4.250 -2.324 27.578 1.00 77.81 103 LEU A N 1
ATOM 788 C CA . LEU A 1 103 ? -2.823 -2.476 27.280 1.00 77.81 103 LEU A CA 1
ATOM 789 C C . LEU A 1 103 ? -2.249 -3.846 27.711 1.00 77.81 103 LEU A C 1
ATOM 791 O O . LEU A 1 103 ? -1.614 -4.481 26.863 1.00 77.81 103 LEU A O 1
ATOM 795 N N . PRO A 1 104 ? -2.513 -4.368 28.931 1.00 75.00 104 PRO A N 1
ATOM 796 C CA . PRO A 1 104 ? -2.027 -5.677 29.377 1.00 75.00 104 PRO A CA 1
ATOM 797 C C . PRO A 1 104 ? -2.486 -6.823 28.468 1.00 75.00 104 PRO A C 1
ATOM 799 O O . PRO A 1 104 ? -1.669 -7.646 28.050 1.00 75.00 104 PRO A O 1
ATOM 802 N N . LEU A 1 105 ? -3.764 -6.806 28.064 1.00 67.88 105 LEU A N 1
ATOM 803 C CA . LEU A 1 105 ? -4.379 -7.800 27.170 1.00 67.88 105 LEU A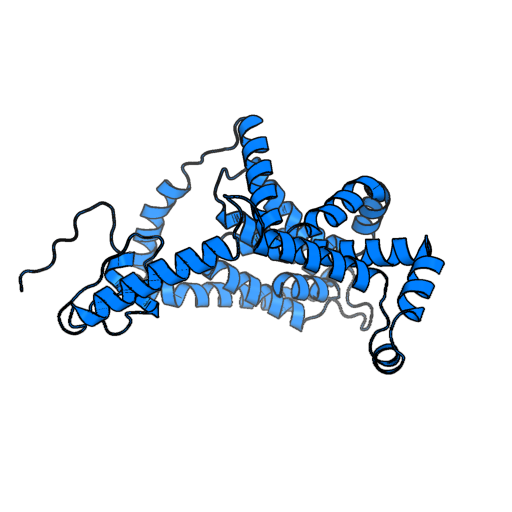 CA 1
ATOM 804 C C . LEU A 1 105 ? -3.725 -7.834 25.777 1.00 67.88 105 LEU A C 1
ATOM 806 O O . LEU A 1 105 ? -3.838 -8.817 25.043 1.00 67.88 105 LEU A O 1
ATOM 810 N N . HIS A 1 106 ? -3.053 -6.749 25.384 1.00 63.88 106 HIS A N 1
ATOM 811 C CA . HIS A 1 106 ? -2.357 -6.621 24.106 1.00 63.88 106 HIS A CA 1
ATOM 812 C C . HIS A 1 106 ? -0.846 -6.847 24.190 1.00 63.88 106 HIS A C 1
ATOM 814 O O . HIS A 1 106 ? -0.223 -7.131 23.161 1.00 63.88 106 HIS A O 1
ATOM 820 N N . THR A 1 107 ? -0.257 -6.732 25.380 1.00 63.09 107 THR A N 1
ATOM 821 C CA . THR A 1 107 ? 1.176 -6.945 25.619 1.00 63.09 107 THR A CA 1
ATOM 822 C C . THR A 1 107 ? 1.539 -8.379 25.995 1.00 63.09 107 THR A C 1
ATOM 824 O O . THR A 1 107 ? 2.722 -8.712 25.937 1.00 63.09 107 THR A O 1
ATOM 827 N N . GLU A 1 108 ? 0.565 -9.243 26.306 1.00 59.44 108 GLU A N 1
ATOM 828 C CA . GLU A 1 108 ? 0.772 -10.694 26.425 1.00 59.44 108 GLU A CA 1
ATOM 829 C C . GLU A 1 108 ? 1.135 -11.298 25.055 1.00 59.44 108 GLU A C 1
ATOM 831 O O . GLU A 1 108 ? 0.302 -11.749 24.261 1.00 59.44 108 GLU A O 1
ATOM 836 N N . ARG A 1 109 ? 2.425 -11.219 24.724 1.00 55.34 109 ARG A N 1
ATOM 837 C CA . ARG A 1 109 ? 2.985 -11.619 23.436 1.00 55.34 109 ARG A CA 1
ATOM 838 C C . ARG A 1 109 ? 2.909 -13.129 23.234 1.00 55.34 109 ARG A C 1
ATOM 840 O O . ARG A 1 109 ? 3.365 -13.920 24.050 1.00 55.34 109 ARG A O 1
ATOM 847 N N . ARG A 1 110 ? 2.424 -13.517 22.053 1.00 54.22 110 ARG A N 1
ATOM 848 C CA . ARG A 1 110 ? 2.707 -14.816 21.433 1.00 54.22 110 ARG A CA 1
ATOM 849 C C . ARG A 1 110 ? 3.849 -14.604 20.446 1.00 54.22 110 ARG A C 1
ATOM 851 O O . ARG A 1 110 ? 3.594 -14.377 19.261 1.00 54.22 110 ARG A O 1
ATOM 858 N N . ASP A 1 111 ? 5.077 -14.616 20.947 1.00 58.16 111 ASP A N 1
ATOM 859 C CA . ASP A 1 111 ? 6.267 -14.458 20.117 1.00 58.16 111 ASP A CA 1
ATOM 860 C C . ASP A 1 111 ? 6.494 -15.699 19.233 1.00 58.16 111 ASP A C 1
ATOM 862 O O . ASP A 1 111 ? 5.998 -16.809 19.487 1.00 58.16 111 ASP A O 1
ATOM 866 N N . ALA A 1 112 ? 7.183 -15.488 18.109 1.00 55.97 112 ALA A N 1
ATOM 867 C CA . ALA A 1 112 ? 7.541 -16.527 17.152 1.00 55.97 112 ALA A CA 1
ATOM 868 C C . ALA A 1 112 ? 8.725 -17.368 17.664 1.00 55.97 112 ALA A C 1
ATOM 870 O O . ALA A 1 112 ? 9.773 -17.410 17.035 1.00 55.97 112 ALA A O 1
ATOM 871 N N . ASP A 1 113 ? 8.565 -18.054 18.798 1.00 67.94 113 ASP A N 1
ATOM 872 C CA . ASP A 1 113 ? 9.675 -18.765 19.469 1.00 67.94 113 ASP A CA 1
ATOM 873 C C . ASP A 1 113 ? 10.175 -20.013 18.715 1.00 67.94 113 ASP A C 1
ATOM 875 O O . ASP A 1 113 ? 11.013 -20.757 19.217 1.00 67.94 113 ASP A O 1
ATOM 879 N N . SER A 1 114 ? 9.641 -20.300 17.523 1.00 76.38 114 SER A N 1
ATOM 880 C CA . SER A 1 114 ? 10.027 -21.469 16.735 1.00 76.38 114 SER A CA 1
ATOM 881 C C . SER A 1 114 ? 10.047 -21.191 15.233 1.00 76.38 114 SER A C 1
ATOM 883 O O . SER A 1 114 ? 9.268 -20.398 14.707 1.00 76.38 114 SER A O 1
ATOM 885 N N . LEU A 1 115 ? 10.907 -21.910 14.506 1.00 80.38 115 LEU A N 1
ATOM 886 C CA . LEU A 1 115 ? 10.950 -21.859 13.039 1.00 80.38 115 LEU A CA 1
ATOM 887 C C . LEU A 1 115 ? 9.606 -22.252 12.409 1.00 80.38 115 LEU A C 1
ATOM 889 O O . LEU A 1 115 ? 9.205 -21.668 11.407 1.00 80.38 115 LEU A O 1
ATOM 893 N N . VAL A 1 116 ? 8.876 -23.186 13.028 1.00 82.62 116 VAL A N 1
ATOM 894 C CA . VAL A 1 116 ? 7.535 -23.608 12.587 1.00 82.62 116 VAL A CA 1
ATOM 895 C C . VAL A 1 116 ? 6.573 -22.417 12.556 1.00 82.62 116 VAL A C 1
ATOM 897 O O . VAL A 1 116 ? 5.868 -22.214 11.574 1.00 82.62 116 VAL A O 1
ATOM 900 N N . LYS A 1 117 ? 6.606 -21.572 13.592 1.00 79.94 117 LYS A N 1
ATOM 901 C CA . LYS A 1 117 ? 5.800 -20.348 13.691 1.00 79.94 117 LYS A CA 1
ATOM 902 C C . LYS A 1 117 ? 6.151 -19.327 12.588 1.00 79.94 117 LYS A C 1
ATOM 904 O O . LYS A 1 117 ? 5.258 -18.658 12.067 1.00 79.94 117 LYS A O 1
ATOM 909 N N . ILE A 1 118 ? 7.422 -19.238 12.187 1.00 83.19 118 ILE A N 1
ATOM 910 C CA . ILE A 1 118 ? 7.868 -18.378 11.075 1.00 83.19 118 ILE A CA 1
ATOM 911 C C . ILE A 1 118 ? 7.363 -18.918 9.728 1.00 83.19 118 ILE A C 1
ATOM 913 O O . ILE A 1 118 ? 6.853 -18.144 8.916 1.00 83.19 118 ILE A O 1
ATOM 917 N N . PHE A 1 119 ? 7.447 -20.232 9.495 1.00 85.88 119 PHE A N 1
ATOM 918 C CA . PHE A 1 119 ? 6.900 -20.862 8.286 1.00 85.88 119 PHE A CA 1
ATOM 919 C C . PHE A 1 119 ? 5.375 -20.724 8.199 1.00 85.88 119 PHE A C 1
ATOM 921 O O . PHE A 1 119 ? 4.861 -20.379 7.134 1.00 85.88 119 PHE A O 1
ATOM 928 N N . ASP A 1 120 ? 4.659 -20.895 9.313 1.00 83.12 120 ASP A N 1
ATOM 929 C CA . ASP A 1 120 ? 3.221 -20.619 9.412 1.00 83.12 120 ASP A CA 1
ATOM 930 C C . ASP A 1 120 ? 2.904 -19.181 8.976 1.00 83.12 120 ASP A C 1
ATOM 932 O O . ASP A 1 120 ? 2.012 -18.952 8.156 1.00 83.12 120 ASP A O 1
ATOM 936 N N . ASN A 1 121 ? 3.650 -18.199 9.494 1.00 84.75 121 ASN A N 1
ATOM 937 C CA . ASN A 1 121 ? 3.488 -16.797 9.118 1.00 84.75 121 ASN A CA 1
ATOM 938 C C . ASN A 1 121 ? 3.776 -16.579 7.630 1.00 84.75 121 ASN A C 1
ATOM 940 O O . ASN A 1 121 ? 2.992 -15.910 6.960 1.00 84.75 121 ASN A O 1
ATOM 944 N N . LEU A 1 122 ? 4.846 -17.161 7.087 1.00 86.88 122 LEU A N 1
ATOM 945 C CA . LEU A 1 122 ? 5.144 -17.074 5.659 1.00 86.88 122 LEU A CA 1
ATOM 946 C C . LEU A 1 122 ? 4.000 -17.651 4.815 1.00 86.88 122 LEU A C 1
ATOM 948 O O . LEU A 1 122 ? 3.604 -17.040 3.825 1.00 86.88 122 LEU A O 1
ATOM 952 N N . MET A 1 123 ? 3.408 -18.773 5.225 1.00 86.81 123 MET A N 1
ATOM 953 C CA . MET A 1 123 ? 2.264 -19.354 4.525 1.00 86.81 123 MET A CA 1
ATOM 954 C C . MET A 1 123 ? 1.019 -18.471 4.597 1.00 86.81 123 MET A C 1
ATOM 956 O O . MET A 1 123 ? 0.334 -18.293 3.586 1.00 86.81 123 MET A O 1
ATOM 960 N N . VAL A 1 124 ? 0.736 -17.875 5.760 1.00 85.25 124 VAL A N 1
ATOM 961 C CA . VAL A 1 124 ? -0.346 -16.889 5.905 1.00 85.25 124 VAL A CA 1
ATOM 962 C C . VAL A 1 124 ? -0.082 -15.685 5.008 1.00 85.25 124 VAL A C 1
ATOM 964 O O . VAL A 1 124 ? -0.978 -15.277 4.275 1.00 85.25 124 VAL A O 1
ATOM 967 N N . PHE A 1 125 ? 1.141 -15.155 5.013 1.00 86.06 125 PHE A N 1
ATOM 968 C CA . PHE A 1 125 ? 1.565 -14.059 4.149 1.00 86.06 125 PHE A CA 1
ATOM 969 C C . PHE A 1 125 ? 1.273 -14.413 2.687 1.00 86.06 125 PHE A C 1
ATOM 971 O O . PHE A 1 125 ? 0.438 -13.770 2.055 1.00 86.06 125 PHE A O 1
ATOM 978 N N . MET A 1 126 ? 1.856 -15.500 2.179 1.00 86.56 126 MET A N 1
ATOM 979 C CA . MET A 1 126 ? 1.684 -15.950 0.796 1.00 86.56 126 MET A CA 1
ATOM 980 C C . MET A 1 126 ? 0.215 -16.135 0.409 1.00 86.56 126 MET A C 1
ATOM 982 O O . MET A 1 126 ? -0.192 -15.690 -0.662 1.00 86.56 126 MET A O 1
ATOM 986 N N . LYS A 1 127 ? -0.602 -16.723 1.290 1.00 86.31 127 LYS A N 1
ATOM 987 C CA . LYS A 1 127 ? -2.037 -16.913 1.051 1.00 86.31 127 LYS A CA 1
ATOM 988 C C . LYS A 1 127 ? -2.796 -15.589 0.960 1.00 86.31 127 LYS A C 1
ATOM 990 O O . LYS A 1 127 ? -3.622 -15.432 0.063 1.00 86.31 127 LYS A O 1
ATOM 995 N N . GLU A 1 128 ? -2.544 -14.646 1.866 1.00 85.56 128 GLU A N 1
ATOM 996 C CA . GLU A 1 128 ? -3.235 -13.352 1.853 1.00 85.56 128 GLU A CA 1
ATOM 997 C C . GLU A 1 128 ? -2.789 -12.480 0.662 1.00 85.56 128 GLU A C 1
ATOM 999 O O . GLU A 1 128 ? -3.626 -11.819 0.051 1.00 85.56 128 GLU A O 1
ATOM 1004 N N . TYR A 1 129 ? -1.518 -12.529 0.243 1.00 86.62 129 TYR A N 1
ATOM 1005 C CA . TYR A 1 129 ? -1.082 -11.813 -0.967 1.00 86.62 129 TYR A CA 1
ATOM 1006 C C . TYR A 1 129 ? -1.538 -12.482 -2.254 1.00 86.62 129 TYR A C 1
ATOM 1008 O O . TYR A 1 129 ? -1.907 -11.776 -3.187 1.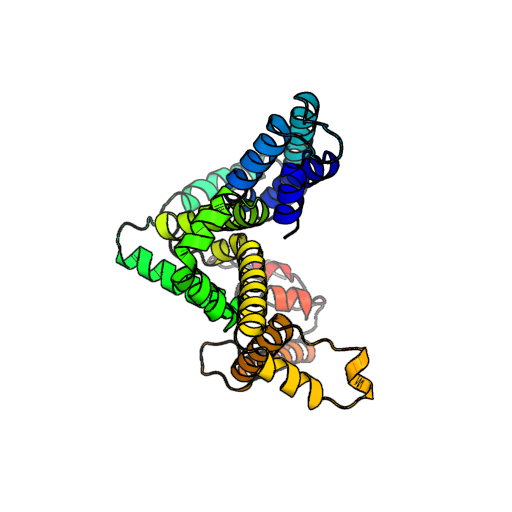00 86.62 129 TYR A O 1
ATOM 1016 N N . PHE A 1 130 ? -1.599 -13.812 -2.305 1.00 87.38 130 PHE A N 1
ATOM 1017 C CA . PHE A 1 130 ? -2.237 -14.493 -3.426 1.00 87.38 130 PHE A CA 1
ATOM 1018 C C . PHE A 1 130 ? -3.709 -14.075 -3.555 1.00 87.38 130 PHE A C 1
ATOM 1020 O O . PHE A 1 130 ? -4.181 -13.829 -4.654 1.00 87.38 130 PHE A O 1
ATOM 1027 N N . ARG A 1 131 ? -4.429 -13.885 -2.444 1.00 84.75 131 ARG A N 1
ATOM 1028 C CA . ARG A 1 131 ? -5.798 -13.337 -2.483 1.00 84.75 131 ARG A CA 1
ATOM 1029 C C . ARG A 1 131 ? -5.859 -11.879 -2.941 1.00 84.75 131 ARG A C 1
ATOM 1031 O O . ARG A 1 131 ? -6.857 -11.486 -3.530 1.00 84.75 131 ARG A O 1
ATOM 1038 N N . LEU A 1 132 ? -4.821 -11.088 -2.671 1.00 86.38 132 LEU A N 1
ATOM 1039 C CA . LEU A 1 132 ? -4.764 -9.673 -3.039 1.00 86.38 132 LEU A CA 1
ATOM 1040 C C . LEU A 1 132 ? -4.410 -9.448 -4.514 1.00 86.38 132 LEU A C 1
ATOM 1042 O O . LEU A 1 132 ? -5.088 -8.690 -5.199 1.00 86.38 132 LEU 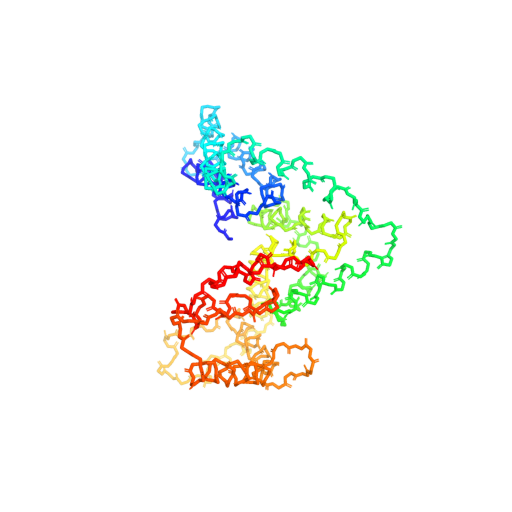A O 1
ATOM 1046 N N . ILE A 1 133 ? -3.306 -10.040 -4.975 1.00 88.50 133 ILE A N 1
ATOM 1047 C CA . ILE A 1 133 ? -2.723 -9.781 -6.302 1.00 88.50 133 ILE A CA 1
ATOM 1048 C C . ILE A 1 133 ? -2.822 -10.992 -7.244 1.00 88.50 133 ILE A C 1
ATOM 1050 O O . ILE A 1 133 ? -2.452 -10.903 -8.417 1.00 88.50 133 ILE A O 1
ATOM 1054 N N . GLY A 1 134 ? -3.335 -12.126 -6.762 1.00 89.50 134 GLY A N 1
ATOM 1055 C CA . GLY A 1 134 ? -3.505 -13.337 -7.557 1.00 89.50 134 GLY A CA 1
ATOM 1056 C C . GLY A 1 134 ? -2.182 -13.856 -8.105 1.00 89.50 134 GLY A C 1
ATOM 1057 O O . GLY A 1 134 ? -1.144 -13.837 -7.434 1.00 89.50 134 GLY A O 1
ATOM 1058 N N . VAL A 1 135 ? -2.198 -14.266 -9.371 1.00 90.94 135 VAL A N 1
ATOM 1059 C CA . VAL A 1 135 ? -1.008 -14.781 -10.058 1.00 90.94 135 VAL A CA 1
ATOM 1060 C C . VAL A 1 135 ? 0.050 -13.715 -10.353 1.00 90.94 135 VAL A C 1
ATOM 1062 O O . VAL A 1 135 ? 1.162 -14.073 -10.730 1.00 90.94 135 VAL A O 1
ATOM 1065 N N . ALA A 1 136 ? -0.219 -12.425 -10.104 1.00 90.69 136 ALA A N 1
ATOM 1066 C CA . ALA A 1 136 ? 0.804 -11.376 -10.182 1.00 90.69 136 ALA A CA 1
ATOM 1067 C C . ALA A 1 136 ? 1.930 -11.558 -9.147 1.00 90.69 136 ALA A C 1
ATOM 1069 O O . ALA A 1 136 ? 3.002 -10.966 -9.277 1.00 90.69 136 ALA A O 1
ATOM 1070 N N . ILE A 1 137 ? 1.732 -12.417 -8.141 1.00 90.56 137 ILE A N 1
ATOM 1071 C CA . ILE A 1 137 ? 2.805 -12.819 -7.232 1.00 90.56 137 ILE A CA 1
ATOM 1072 C C . ILE A 1 137 ? 3.926 -13.578 -7.962 1.00 90.56 137 ILE A C 1
ATOM 1074 O O . ILE A 1 137 ? 5.086 -13.468 -7.577 1.00 90.56 137 ILE A O 1
ATOM 1078 N N . ILE A 1 138 ? 3.608 -14.296 -9.046 1.00 90.19 138 ILE A N 1
ATOM 1079 C CA . ILE A 1 138 ? 4.561 -15.101 -9.821 1.00 90.19 138 ILE A CA 1
ATOM 1080 C C . ILE A 1 138 ? 5.642 -14.230 -10.476 1.00 90.19 138 ILE A C 1
ATOM 1082 O O . ILE A 1 138 ? 6.812 -14.466 -10.182 1.00 90.19 138 ILE A O 1
ATOM 1086 N N . PRO A 1 139 ? 5.328 -13.211 -11.308 1.00 89.56 139 PRO A N 1
ATOM 1087 C CA . PRO A 1 139 ? 6.359 -12.355 -11.895 1.00 89.56 139 PRO A CA 1
ATOM 1088 C C . PRO A 1 139 ? 7.158 -11.602 -10.827 1.00 89.56 139 PRO A C 1
ATOM 1090 O O . PRO A 1 139 ? 8.356 -11.390 -10.992 1.00 89.56 139 PRO A O 1
ATOM 1093 N N . MET A 1 140 ? 6.528 -11.243 -9.703 1.00 90.06 140 MET A N 1
ATOM 1094 C CA . MET A 1 140 ? 7.229 -10.621 -8.581 1.00 90.06 140 MET A CA 1
ATOM 1095 C C . MET A 1 140 ? 8.289 -11.553 -7.974 1.00 90.06 140 MET A C 1
ATOM 1097 O O . MET A 1 140 ? 9.443 -11.151 -7.831 1.00 90.06 140 MET A O 1
ATOM 1101 N N . LEU A 1 141 ? 7.924 -12.801 -7.662 1.00 89.81 141 LEU A N 1
ATOM 1102 C CA . LEU A 1 141 ? 8.856 -13.811 -7.149 1.00 89.81 141 LEU A CA 1
ATOM 1103 C C . LEU A 1 141 ? 9.924 -14.185 -8.179 1.00 89.81 141 LEU A C 1
ATOM 1105 O O . LEU A 1 141 ? 11.093 -14.325 -7.829 1.00 89.81 141 LEU A O 1
ATOM 1109 N N . TRP A 1 142 ? 9.536 -14.309 -9.448 1.00 89.38 142 TRP A N 1
ATOM 1110 C CA . TRP A 1 142 ? 10.449 -14.607 -10.544 1.00 89.38 142 TRP A CA 1
ATOM 1111 C C . TRP A 1 142 ? 11.556 -13.560 -10.643 1.00 89.38 142 TRP A C 1
ATOM 1113 O O . TRP A 1 142 ? 12.733 -13.908 -10.618 1.00 89.38 142 TRP A O 1
ATOM 1123 N N . ILE A 1 143 ? 11.192 -12.274 -10.686 1.00 86.62 143 ILE A N 1
ATOM 1124 C CA . ILE A 1 143 ? 12.165 -11.178 -10.743 1.00 86.62 143 ILE A CA 1
ATOM 1125 C C . ILE A 1 143 ? 13.038 -11.164 -9.485 1.00 86.62 143 ILE A C 1
ATOM 1127 O O . ILE A 1 143 ? 14.258 -11.050 -9.600 1.00 86.62 143 ILE A O 1
ATOM 1131 N N . LEU A 1 144 ? 12.454 -11.372 -8.298 1.00 85.56 144 LEU A N 1
ATOM 1132 C CA . LEU A 1 144 ? 13.205 -11.451 -7.042 1.00 85.56 144 LEU A CA 1
ATOM 1133 C C . LEU A 1 144 ? 14.314 -12.519 -7.083 1.00 85.56 144 LEU A C 1
ATOM 1135 O O . LEU A 1 144 ? 15.404 -12.291 -6.559 1.00 85.56 144 LEU A O 1
ATOM 1139 N N . VAL A 1 145 ? 14.044 -13.669 -7.707 1.00 88.69 145 VAL A N 1
ATOM 1140 C CA . VAL A 1 145 ? 14.981 -14.798 -7.796 1.00 88.69 145 VAL A CA 1
ATOM 1141 C C . VAL A 1 145 ? 15.969 -14.624 -8.952 1.00 88.69 145 VAL A C 1
ATOM 1143 O O . VAL A 1 145 ? 17.183 -14.685 -8.740 1.00 88.69 145 VAL A O 1
ATOM 1146 N N . CYS A 1 146 ? 15.469 -14.396 -10.166 1.00 87.50 146 CYS A N 1
ATOM 1147 C CA . CYS A 1 146 ? 16.274 -14.368 -11.385 1.00 87.50 146 CYS A CA 1
ATOM 1148 C C . CYS A 1 146 ? 17.129 -13.102 -11.507 1.00 87.50 146 CYS A C 1
ATOM 1150 O O . CYS A 1 146 ? 18.265 -13.183 -11.967 1.00 87.50 146 CYS A O 1
ATOM 1152 N N . ASP A 1 147 ? 16.629 -11.957 -11.039 1.00 86.19 147 ASP A N 1
ATOM 1153 C CA . ASP A 1 147 ? 17.290 -10.656 -11.177 1.00 86.19 147 ASP A CA 1
ATOM 1154 C C . ASP A 1 147 ? 17.820 -10.124 -9.831 1.00 86.19 147 ASP A C 1
ATOM 1156 O O . ASP A 1 147 ? 18.064 -8.928 -9.667 1.00 86.19 147 ASP A O 1
ATOM 1160 N N . ARG A 1 148 ? 18.080 -11.014 -8.860 1.00 85.12 148 ARG A N 1
ATOM 1161 C CA . ARG A 1 148 ? 18.522 -10.661 -7.494 1.00 85.12 148 ARG A CA 1
ATOM 1162 C C . ARG A 1 148 ? 19.706 -9.687 -7.436 1.00 85.12 148 ARG A C 1
ATOM 1164 O O . ARG A 1 148 ? 19.731 -8.792 -6.594 1.00 85.12 148 ARG A O 1
ATOM 1171 N N . GLN A 1 149 ? 20.684 -9.830 -8.335 1.00 87.88 149 GLN A N 1
ATOM 1172 C CA . GLN A 1 149 ? 21.854 -8.944 -8.393 1.00 87.88 149 GLN A CA 1
ATOM 1173 C C . GLN A 1 149 ? 21.491 -7.560 -8.942 1.00 87.88 149 GLN A C 1
ATOM 1175 O O . GLN A 1 149 ? 21.926 -6.547 -8.392 1.00 87.88 149 GLN A O 1
ATOM 1180 N N . ALA A 1 150 ? 20.658 -7.513 -9.985 1.00 85.38 150 ALA A N 1
ATOM 1181 C CA . ALA A 1 150 ? 20.157 -6.265 -10.544 1.00 85.38 150 ALA A CA 1
ATOM 1182 C C . ALA A 1 150 ? 19.291 -5.526 -9.518 1.00 85.38 150 ALA A C 1
ATOM 1184 O O . ALA A 1 150 ? 19.482 -4.334 -9.312 1.00 85.38 150 ALA A O 1
ATOM 1185 N N . ILE A 1 151 ? 18.421 -6.236 -8.794 1.00 85.69 151 ILE A N 1
ATOM 1186 C CA . ILE A 1 151 ? 17.614 -5.670 -7.706 1.00 85.69 151 ILE A CA 1
ATOM 1187 C C . ILE A 1 151 ? 18.505 -5.120 -6.597 1.00 85.69 151 ILE A C 1
ATOM 1189 O O . ILE A 1 151 ? 18.311 -3.983 -6.181 1.00 85.69 151 ILE A O 1
ATOM 1193 N N . ALA A 1 152 ? 19.512 -5.871 -6.142 1.00 87.50 152 ALA A N 1
ATOM 1194 C CA . ALA A 1 152 ? 20.441 -5.387 -5.123 1.00 87.50 152 ALA A CA 1
ATOM 1195 C C . ALA A 1 152 ? 21.187 -4.118 -5.577 1.00 87.50 152 ALA A C 1
ATOM 1197 O O . ALA A 1 152 ? 21.393 -3.197 -4.785 1.00 87.50 152 ALA A O 1
ATOM 1198 N N . HIS A 1 153 ? 21.557 -4.039 -6.859 1.00 88.88 153 HIS A N 1
ATOM 1199 C CA . HIS A 1 153 ? 22.150 -2.840 -7.444 1.00 88.88 153 HIS A CA 1
ATOM 1200 C C . HIS A 1 153 ? 21.151 -1.671 -7.514 1.00 88.88 153 HIS A C 1
ATOM 1202 O O . HIS A 1 153 ? 21.483 -0.551 -7.122 1.00 88.88 153 HIS A O 1
ATOM 1208 N N . LEU A 1 154 ? 19.916 -1.930 -7.952 1.00 87.69 154 LEU A N 1
ATOM 1209 C CA . LEU A 1 154 ? 18.842 -0.943 -8.055 1.00 87.69 154 LEU A CA 1
ATOM 1210 C C . LEU A 1 154 ? 18.417 -0.412 -6.686 1.00 87.69 154 LEU A C 1
ATOM 1212 O O . LEU A 1 154 ? 18.264 0.791 -6.538 1.00 87.69 154 LEU A O 1
ATOM 1216 N N . ILE A 1 155 ? 18.331 -1.252 -5.654 1.00 88.38 155 ILE A N 1
ATOM 1217 C CA . ILE A 1 155 ? 18.074 -0.813 -4.273 1.00 88.38 155 ILE A CA 1
ATOM 1218 C C . ILE A 1 155 ? 19.136 0.196 -3.815 1.00 88.38 155 ILE A C 1
ATOM 1220 O O . ILE A 1 155 ? 18.838 1.090 -3.035 1.00 88.38 155 ILE A O 1
ATOM 1224 N N . ARG A 1 156 ? 20.380 0.118 -4.301 1.00 86.94 156 ARG A N 1
ATOM 1225 C CA . ARG A 1 156 ? 21.428 1.081 -3.922 1.00 86.94 156 ARG A CA 1
ATOM 1226 C C . ARG A 1 156 ? 21.366 2.397 -4.696 1.00 86.94 156 ARG A C 1
ATOM 1228 O O . ARG A 1 156 ? 21.860 3.399 -4.188 1.00 86.94 156 ARG A O 1
ATOM 1235 N N . ARG A 1 157 ? 20.796 2.411 -5.905 1.00 87.81 157 ARG A N 1
ATOM 1236 C CA . ARG A 1 157 ? 20.859 3.568 -6.819 1.00 87.81 157 ARG A CA 1
ATOM 1237 C C . ARG A 1 157 ? 19.519 4.228 -7.115 1.00 87.81 157 ARG A C 1
ATOM 1239 O O . ARG A 1 157 ? 19.476 5.440 -7.305 1.00 87.81 157 ARG A O 1
ATOM 1246 N N . ASP A 1 158 ? 18.446 3.456 -7.164 1.00 90.38 158 ASP A N 1
ATOM 1247 C CA . ASP A 1 158 ? 17.121 3.923 -7.542 1.00 90.38 158 ASP A CA 1
ATOM 1248 C C . ASP A 1 158 ? 16.269 4.215 -6.302 1.00 90.38 158 ASP A C 1
ATOM 1250 O O . ASP A 1 158 ? 15.843 3.324 -5.560 1.00 90.38 158 ASP A O 1
ATOM 1254 N N . ARG A 1 159 ? 15.966 5.503 -6.116 1.00 88.50 159 ARG A N 1
ATOM 1255 C CA . ARG A 1 159 ? 15.123 6.001 -5.022 1.00 88.50 159 ARG A CA 1
ATOM 1256 C C . ARG A 1 159 ? 13.710 5.418 -5.045 1.00 88.50 159 ARG A C 1
ATOM 1258 O O . ARG A 1 159 ? 13.098 5.287 -3.985 1.00 88.50 159 ARG A O 1
ATOM 1265 N N . ARG A 1 160 ? 13.175 5.056 -6.215 1.00 91.12 160 ARG A N 1
ATOM 1266 C CA . ARG A 1 160 ? 11.842 4.441 -6.345 1.00 91.12 160 ARG A CA 1
ATOM 1267 C C . ARG A 1 160 ? 11.834 3.074 -5.676 1.00 91.12 160 ARG A C 1
ATOM 1269 O O . ARG A 1 160 ? 10.974 2.798 -4.844 1.00 91.12 160 ARG A O 1
ATOM 1276 N N . ILE A 1 161 ? 12.846 2.264 -5.976 1.00 90.69 161 ILE A N 1
ATOM 1277 C CA . ILE A 1 161 ? 13.006 0.919 -5.419 1.00 90.69 161 ILE A CA 1
ATOM 1278 C C . ILE A 1 161 ? 13.302 0.993 -3.923 1.00 90.69 161 ILE A C 1
ATOM 1280 O O . ILE A 1 161 ? 12.708 0.239 -3.156 1.00 90.69 161 ILE A O 1
ATOM 1284 N N . GLN A 1 162 ? 14.138 1.940 -3.486 1.00 92.06 162 GLN A N 1
ATOM 1285 C CA . GLN A 1 162 ? 14.370 2.209 -2.060 1.00 92.06 162 GLN A CA 1
ATOM 1286 C C . GLN A 1 162 ? 13.070 2.537 -1.323 1.00 92.06 162 GLN A C 1
ATOM 1288 O O . GLN A 1 162 ? 12.784 1.936 -0.290 1.00 92.06 162 GLN A O 1
ATOM 1293 N N . THR A 1 163 ? 12.260 3.444 -1.878 1.00 93.62 163 THR A N 1
ATOM 1294 C CA . THR A 1 163 ? 10.973 3.854 -1.293 1.00 93.62 163 THR A CA 1
ATOM 1295 C C . THR A 1 163 ? 10.025 2.660 -1.168 1.00 93.62 163 THR A C 1
ATOM 1297 O O . THR A 1 163 ? 9.467 2.419 -0.097 1.00 93.62 163 THR A O 1
ATOM 1300 N N . LEU A 1 164 ? 9.873 1.870 -2.235 1.00 92.69 164 LEU A N 1
ATOM 1301 C CA . LEU A 1 164 ? 9.018 0.680 -2.223 1.00 92.69 164 LEU A CA 1
ATOM 1302 C C . LEU A 1 164 ? 9.526 -0.379 -1.238 1.00 92.69 164 LEU A C 1
ATOM 1304 O O . LEU A 1 164 ? 8.739 -0.921 -0.461 1.00 92.69 164 LEU A O 1
ATOM 1308 N N . SER A 1 165 ? 10.838 -0.603 -1.190 1.00 91.81 165 SER A N 1
ATOM 1309 C CA . SER A 1 165 ? 11.459 -1.566 -0.276 1.00 91.81 165 SER A CA 1
ATOM 1310 C C . SER A 1 165 ? 11.240 -1.163 1.182 1.00 91.81 165 SER A C 1
ATOM 1312 O O . SER A 1 165 ? 10.762 -1.967 1.978 1.00 91.81 165 SER A O 1
ATOM 1314 N N . LEU A 1 166 ? 11.497 0.101 1.530 1.00 93.06 166 LEU A N 1
ATOM 1315 C CA . LEU A 1 166 ? 11.283 0.628 2.881 1.00 93.06 166 LEU A CA 1
ATOM 1316 C C . LEU A 1 166 ? 9.803 0.689 3.274 1.00 93.06 166 LEU A C 1
ATOM 1318 O O . LEU A 1 166 ? 9.500 0.636 4.461 1.00 93.06 166 LEU A O 1
ATOM 1322 N N . SER A 1 167 ? 8.882 0.754 2.308 1.00 92.06 167 SER A N 1
ATOM 1323 C CA . SER A 1 167 ? 7.442 0.663 2.587 1.00 92.06 167 SER A CA 1
ATOM 1324 C C . SER A 1 167 ? 6.968 -0.753 2.930 1.00 92.06 167 SER A C 1
ATOM 1326 O O . SER A 1 167 ? 5.913 -0.907 3.540 1.00 92.06 167 SER A O 1
ATOM 1328 N N . CYS A 1 168 ? 7.728 -1.787 2.548 1.00 90.44 168 CYS A N 1
ATOM 1329 C CA . CYS A 1 168 ? 7.300 -3.180 2.690 1.00 90.44 168 CYS A CA 1
ATOM 1330 C C . CYS A 1 168 ? 8.129 -3.969 3.704 1.00 90.44 168 CYS A C 1
ATOM 1332 O O . CYS A 1 168 ? 7.579 -4.661 4.560 1.00 90.44 168 CYS A O 1
ATOM 1334 N N . VAL A 1 169 ? 9.456 -3.880 3.602 1.00 90.38 169 VAL A N 1
ATOM 1335 C CA . VAL A 1 169 ? 10.398 -4.744 4.323 1.00 90.38 169 VAL A CA 1
ATOM 1336 C C . VAL A 1 169 ? 10.261 -4.617 5.844 1.00 90.38 169 VAL A C 1
ATOM 1338 O O . VAL A 1 169 ? 10.145 -5.661 6.480 1.00 90.38 169 VAL A O 1
ATOM 1341 N N . PRO A 1 170 ? 10.191 -3.416 6.458 1.00 88.88 170 PRO A N 1
ATOM 1342 C CA . PRO A 1 170 ? 10.054 -3.307 7.912 1.00 88.88 170 PRO A CA 1
ATOM 1343 C C . PRO A 1 170 ? 8.796 -4.003 8.444 1.00 88.88 170 PRO A C 1
ATOM 1345 O O . PRO A 1 170 ? 8.872 -4.789 9.387 1.00 88.88 170 PRO A O 1
ATOM 1348 N N . GLY A 1 171 ? 7.647 -3.775 7.798 1.00 86.69 171 GLY A N 1
ATOM 1349 C CA . GLY A 1 171 ? 6.394 -4.432 8.170 1.00 86.69 171 GLY A CA 1
ATOM 1350 C C . GLY A 1 171 ? 6.431 -5.941 7.924 1.00 86.69 171 GLY A C 1
ATOM 1351 O O . GLY A 1 171 ? 5.922 -6.706 8.739 1.00 86.69 171 GLY A O 1
ATOM 1352 N N . MET A 1 172 ? 7.061 -6.387 6.832 1.00 87.25 172 MET A N 1
ATOM 1353 C CA . MET A 1 172 ? 7.200 -7.809 6.507 1.00 87.25 172 MET A CA 1
ATOM 1354 C C . MET A 1 172 ? 8.071 -8.534 7.535 1.00 87.25 172 MET A C 1
ATOM 1356 O O . MET A 1 172 ? 7.667 -9.579 8.033 1.00 87.25 172 MET A O 1
ATOM 1360 N N . LEU A 1 173 ? 9.225 -7.967 7.899 1.00 87.19 173 LEU A N 1
ATOM 1361 C CA . LEU A 1 173 ? 10.094 -8.515 8.943 1.00 87.19 173 LEU A CA 1
ATOM 1362 C C . LEU A 1 173 ? 9.358 -8.564 10.284 1.00 87.19 173 LEU A C 1
ATOM 1364 O O . LEU A 1 173 ? 9.360 -9.592 10.953 1.00 87.19 173 LEU A O 1
ATOM 1368 N N . TYR A 1 174 ? 8.658 -7.491 10.646 1.00 82.50 174 TYR A N 1
ATOM 1369 C CA . TYR A 1 174 ? 7.865 -7.472 11.870 1.00 82.50 174 TYR A CA 1
ATOM 1370 C C . TYR A 1 174 ? 6.772 -8.552 11.877 1.00 82.50 174 TYR A C 1
ATOM 1372 O O . TYR A 1 174 ? 6.593 -9.252 12.872 1.00 82.50 174 TYR A O 1
ATOM 1380 N N . PHE A 1 175 ? 6.060 -8.725 10.762 1.00 82.94 175 PHE A N 1
ATOM 1381 C CA . PHE A 1 175 ? 5.044 -9.765 10.627 1.00 82.94 175 PHE A CA 1
ATOM 1382 C C . PHE A 1 175 ? 5.643 -11.172 10.737 1.00 82.94 175 PHE A C 1
ATOM 1384 O O . PHE A 1 175 ? 5.071 -12.026 11.405 1.00 82.94 175 PHE A O 1
ATOM 1391 N N . LEU A 1 176 ? 6.796 -11.417 10.113 1.00 83.19 176 LEU A N 1
ATOM 1392 C CA . LEU A 1 176 ? 7.439 -12.729 10.134 1.00 83.19 176 LEU A CA 1
ATOM 1393 C C . LEU A 1 176 ? 7.996 -13.081 11.519 1.00 83.19 176 LEU A C 1
ATOM 1395 O O . LEU A 1 176 ? 7.814 -14.217 11.954 1.00 83.19 176 LEU A O 1
ATOM 1399 N N . PHE A 1 177 ? 8.625 -12.122 12.208 1.00 79.69 177 PHE A N 1
ATOM 1400 C CA . PHE A 1 177 ? 9.429 -12.393 13.406 1.00 79.69 177 PHE A CA 1
ATOM 1401 C C . PHE A 1 177 ? 8.789 -11.979 14.738 1.00 79.69 177 PHE A C 1
ATOM 1403 O O . PHE A 1 177 ? 9.144 -12.549 15.763 1.00 79.69 177 PHE A O 1
ATOM 1410 N N . VAL A 1 178 ? 7.876 -11.001 14.759 1.00 72.81 178 VAL A N 1
ATOM 1411 C CA . VAL A 1 178 ? 7.426 -10.365 16.017 1.00 72.81 178 VAL A CA 1
ATOM 1412 C C . VAL A 1 178 ? 5.955 -10.620 16.332 1.00 72.81 178 VAL A C 1
ATOM 1414 O O . VAL A 1 178 ? 5.581 -10.670 17.498 1.00 72.81 178 VAL A O 1
ATOM 1417 N N . HIS A 1 179 ? 5.077 -10.747 15.335 1.00 64.94 179 HIS A N 1
ATOM 1418 C CA . HIS A 1 179 ? 3.638 -10.900 15.582 1.00 64.94 179 HIS A CA 1
ATOM 1419 C C . HIS A 1 179 ? 3.052 -12.107 14.861 1.00 64.94 179 HIS A C 1
ATOM 1421 O O . HIS A 1 179 ? 2.810 -12.080 13.656 1.00 64.94 179 HIS A O 1
ATOM 1427 N N . LEU A 1 180 ? 2.735 -13.153 15.624 1.00 55.97 180 LEU A N 1
ATOM 1428 C CA . LEU A 1 180 ? 2.061 -14.330 15.094 1.00 55.97 180 LEU A CA 1
ATOM 1429 C C . LEU A 1 180 ? 0.588 -14.054 14.782 1.00 55.97 180 LEU A C 1
ATOM 1431 O O . LEU A 1 180 ? -0.175 -13.574 15.623 1.00 55.97 180 LEU A O 1
ATOM 1435 N N . ARG A 1 181 ? 0.163 -14.456 13.579 1.00 55.47 181 ARG A N 1
ATOM 1436 C CA . ARG A 1 181 ? -1.245 -14.709 13.209 1.00 55.47 181 ARG A CA 1
ATOM 1437 C C . ARG A 1 181 ? -2.212 -13.515 13.224 1.00 55.47 181 ARG A C 1
ATOM 1439 O O . ARG A 1 181 ? -3.387 -13.700 12.903 1.00 55.47 181 ARG A O 1
ATOM 1446 N N . ARG A 1 182 ? -1.767 -12.277 13.479 1.00 66.81 182 ARG A N 1
ATOM 1447 C CA . ARG A 1 182 ? -2.604 -11.083 13.241 1.00 66.81 182 ARG A CA 1
ATOM 1448 C C . ARG A 1 182 ? -2.644 -10.770 11.747 1.00 66.81 182 ARG A C 1
ATOM 1450 O O . ARG A 1 182 ? -1.920 -9.899 11.266 1.00 66.81 182 ARG A O 1
ATOM 1457 N N . LYS A 1 183 ? -3.538 -11.462 11.026 1.00 68.00 183 LYS A N 1
ATOM 1458 C CA . LYS A 1 183 ? -3.807 -11.259 9.588 1.00 68.00 183 LYS A CA 1
ATOM 1459 C C . LYS A 1 183 ? -3.955 -9.796 9.223 1.00 68.00 183 LYS A C 1
ATOM 1461 O O . LYS A 1 183 ? -3.544 -9.396 8.148 1.00 68.00 183 LYS A O 1
ATOM 1466 N N . SER A 1 184 ? -4.500 -8.987 10.128 1.00 68.62 184 SER A N 1
ATOM 1467 C CA . SER A 1 184 ? -4.678 -7.576 9.857 1.00 68.62 184 SER A CA 1
ATOM 1468 C C . SER A 1 184 ? -3.358 -6.898 9.473 1.00 68.62 184 SER A C 1
ATOM 1470 O O . SER A 1 184 ? -3.377 -5.984 8.656 1.00 68.62 184 SER A O 1
ATOM 1472 N N . GLN A 1 185 ? -2.207 -7.251 10.057 1.00 73.12 185 GLN A N 1
ATOM 1473 C CA . GLN A 1 185 ? -0.942 -6.523 9.839 1.00 73.12 185 GLN A CA 1
ATOM 1474 C C . GLN A 1 185 ? -0.433 -6.605 8.394 1.00 73.12 185 GLN A C 1
ATOM 1476 O O . GLN A 1 185 ? 0.261 -5.692 7.949 1.00 73.12 185 GLN A O 1
ATOM 1481 N N . THR A 1 186 ? -0.852 -7.615 7.624 1.00 75.69 186 THR A N 1
ATOM 1482 C CA . THR A 1 186 ? -0.525 -7.691 6.194 1.00 75.69 186 THR A CA 1
ATOM 1483 C C . THR A 1 186 ? -1.112 -6.502 5.424 1.00 75.69 186 THR A C 1
ATOM 1485 O O . THR A 1 186 ? -0.420 -5.949 4.573 1.00 75.69 186 THR A O 1
ATOM 1488 N N . PHE A 1 187 ? -2.303 -5.999 5.794 1.00 78.94 187 PHE A N 1
ATOM 1489 C CA . PHE A 1 187 ? -2.940 -4.844 5.134 1.00 78.94 187 PHE A CA 1
ATOM 1490 C C . PHE A 1 187 ? -2.091 -3.565 5.153 1.00 78.94 187 PHE A C 1
ATOM 1492 O O . PHE A 1 187 ? -2.248 -2.728 4.268 1.00 78.94 187 PHE A O 1
ATOM 1499 N N . THR A 1 188 ? -1.178 -3.392 6.117 1.00 81.19 188 THR A N 1
ATOM 1500 C CA . THR A 1 188 ? -0.317 -2.196 6.157 1.00 81.19 188 THR A CA 1
ATOM 1501 C C . THR A 1 188 ? 0.736 -2.202 5.046 1.00 81.19 188 THR A C 1
ATOM 1503 O O . THR A 1 188 ? 1.118 -1.150 4.542 1.00 81.19 188 THR A O 1
ATOM 1506 N N . ILE A 1 189 ? 1.175 -3.391 4.636 1.00 85.94 189 ILE A N 1
ATOM 1507 C CA . ILE A 1 189 ? 2.250 -3.617 3.660 1.00 85.94 189 ILE A CA 1
ATOM 1508 C C . ILE A 1 189 ? 1.663 -3.753 2.241 1.00 85.94 189 ILE A C 1
ATOM 1510 O O . ILE A 1 189 ? 2.330 -3.448 1.251 1.00 85.94 189 ILE A O 1
ATOM 1514 N N . MET A 1 190 ? 0.387 -4.154 2.133 1.00 88.31 190 MET A N 1
ATOM 1515 C CA . MET A 1 190 ? -0.322 -4.371 0.866 1.00 88.31 190 MET A CA 1
ATOM 1516 C C . MET A 1 190 ? -0.119 -3.276 -0.185 1.00 88.31 190 MET A C 1
ATOM 1518 O O . MET A 1 190 ? 0.218 -3.631 -1.314 1.00 88.31 190 MET A O 1
ATOM 1522 N N . PRO A 1 191 ? -0.246 -1.970 0.126 1.00 88.62 191 PRO A N 1
ATOM 1523 C CA . PRO A 1 191 ? -0.095 -0.940 -0.896 1.00 88.62 191 PRO A CA 1
ATOM 1524 C C . PRO A 1 191 ? 1.285 -0.947 -1.559 1.00 88.62 191 PRO A C 1
ATOM 1526 O O . PRO A 1 191 ? 1.380 -0.732 -2.764 1.00 88.62 191 PRO A O 1
ATOM 1529 N N . GLY A 1 192 ? 2.345 -1.198 -0.787 1.00 90.00 192 GLY A N 1
ATOM 1530 C CA . GLY A 1 192 ? 3.699 -1.276 -1.325 1.00 90.00 192 GLY A CA 1
ATOM 1531 C C . GLY A 1 192 ? 3.902 -2.536 -2.167 1.00 90.00 192 GLY A C 1
ATOM 1532 O O . GLY A 1 192 ? 4.480 -2.455 -3.247 1.00 90.00 192 GLY A O 1
ATOM 1533 N N . ILE A 1 193 ? 3.337 -3.674 -1.750 1.00 90.44 193 ILE A N 1
ATOM 1534 C CA . ILE A 1 193 ? 3.388 -4.926 -2.523 1.00 90.44 193 ILE A CA 1
ATOM 1535 C C . ILE A 1 193 ? 2.618 -4.817 -3.839 1.00 90.44 193 ILE A C 1
ATOM 1537 O O . ILE A 1 193 ? 3.121 -5.268 -4.861 1.00 90.44 193 ILE A O 1
ATOM 1541 N N . MET A 1 194 ? 1.457 -4.159 -3.857 1.00 91.50 194 MET A N 1
ATOM 1542 C CA . MET A 1 194 ? 0.723 -3.892 -5.100 1.00 91.50 194 MET A CA 1
ATOM 1543 C C . MET A 1 194 ? 1.554 -3.046 -6.073 1.00 91.50 194 MET A C 1
ATOM 1545 O O . MET A 1 194 ? 1.604 -3.346 -7.264 1.00 91.50 194 MET A O 1
ATOM 1549 N N . MET A 1 195 ? 2.247 -2.018 -5.570 1.00 92.00 195 MET A N 1
ATOM 1550 C CA . MET A 1 195 ? 3.137 -1.195 -6.396 1.00 92.00 195 MET A CA 1
ATOM 1551 C C . MET A 1 195 ? 4.357 -1.983 -6.893 1.00 92.00 195 MET A C 1
ATOM 1553 O O . MET A 1 195 ? 4.732 -1.840 -8.055 1.00 92.00 195 MET A O 1
ATOM 1557 N N . MET A 1 196 ? 4.954 -2.837 -6.053 1.00 90.69 196 MET A N 1
ATOM 1558 C CA . MET A 1 196 ? 6.048 -3.721 -6.469 1.00 90.69 196 MET A CA 1
ATOM 1559 C C . MET A 1 196 ? 5.590 -4.726 -7.527 1.00 90.69 196 MET A C 1
ATOM 1561 O O . MET A 1 196 ? 6.284 -4.884 -8.522 1.00 90.69 196 MET A O 1
ATOM 1565 N N . ALA A 1 197 ? 4.416 -5.342 -7.366 1.00 91.88 197 ALA A N 1
ATOM 1566 C CA . ALA A 1 197 ? 3.847 -6.261 -8.350 1.00 91.88 197 ALA A CA 1
ATOM 1567 C C . ALA A 1 197 ? 3.584 -5.567 -9.698 1.00 91.88 197 ALA A C 1
ATOM 1569 O O . ALA A 1 197 ? 3.911 -6.107 -10.751 1.00 91.88 197 ALA A O 1
ATOM 1570 N N . GLY A 1 198 ? 3.049 -4.341 -9.683 1.00 91.56 198 GLY A N 1
ATOM 1571 C CA . GLY A 1 198 ? 2.888 -3.545 -10.902 1.00 91.56 198 GLY A CA 1
ATOM 1572 C C . GLY A 1 198 ? 4.227 -3.253 -11.585 1.00 91.56 198 GLY A C 1
ATOM 1573 O O . GLY A 1 198 ? 4.366 -3.438 -12.792 1.00 91.56 198 GLY A O 1
ATOM 1574 N N . LEU A 1 199 ? 5.244 -2.867 -10.810 1.00 90.94 199 LEU A N 1
ATOM 1575 C CA . LEU A 1 199 ? 6.581 -2.613 -11.339 1.00 90.94 199 LEU A CA 1
ATOM 1576 C C . LEU A 1 199 ? 7.224 -3.876 -11.934 1.00 90.94 199 LEU A C 1
ATOM 1578 O O . LEU A 1 199 ? 7.860 -3.796 -12.984 1.00 90.94 199 LEU A O 1
ATOM 1582 N N . THR A 1 200 ? 7.063 -5.036 -11.296 1.00 91.25 200 THR A N 1
ATOM 1583 C CA . THR A 1 200 ? 7.621 -6.295 -11.806 1.00 91.25 200 THR A CA 1
ATOM 1584 C C . THR A 1 200 ? 6.911 -6.773 -13.067 1.00 91.25 200 THR A C 1
ATOM 1586 O O . THR A 1 200 ? 7.566 -7.324 -13.946 1.00 91.25 200 THR A O 1
ATOM 1589 N N . ILE A 1 201 ? 5.610 -6.505 -13.214 1.00 91.44 201 ILE A N 1
ATOM 1590 C CA . ILE A 1 201 ? 4.881 -6.732 -14.471 1.00 91.44 201 ILE A CA 1
ATOM 1591 C C . ILE A 1 201 ? 5.450 -5.864 -15.595 1.00 91.44 201 ILE A C 1
ATOM 1593 O O . ILE A 1 201 ? 5.702 -6.377 -16.685 1.00 91.44 201 ILE A O 1
ATOM 1597 N N . VAL A 1 202 ? 5.695 -4.576 -15.326 1.00 89.81 202 VAL A N 1
ATOM 1598 C CA . VAL A 1 202 ? 6.300 -3.666 -16.311 1.00 89.81 202 VAL A CA 1
ATOM 1599 C C . VAL A 1 202 ? 7.684 -4.157 -16.719 1.00 89.81 202 VAL A C 1
ATOM 1601 O O . VAL A 1 202 ? 7.961 -4.317 -17.904 1.00 89.81 202 VAL A O 1
ATOM 1604 N N . TRP A 1 203 ? 8.526 -4.489 -15.742 1.00 88.75 203 TRP A N 1
ATOM 1605 C CA . TRP A 1 203 ? 9.885 -4.949 -16.006 1.00 88.75 203 TRP A CA 1
ATOM 1606 C C . TRP A 1 203 ? 9.919 -6.277 -16.779 1.00 88.75 203 TRP A C 1
ATOM 1608 O O . TRP A 1 203 ? 10.710 -6.429 -17.713 1.00 88.75 203 TRP A O 1
ATOM 1618 N N . LEU A 1 204 ? 9.041 -7.228 -16.441 1.00 89.25 204 LEU A N 1
ATOM 1619 C CA . LEU A 1 204 ? 8.921 -8.482 -17.184 1.00 89.25 204 LEU A CA 1
ATOM 1620 C C . LEU A 1 204 ? 8.448 -8.236 -18.623 1.00 89.25 204 LEU A C 1
ATOM 1622 O O . LEU A 1 204 ? 9.000 -8.824 -19.552 1.00 89.25 204 LEU A O 1
ATOM 1626 N N . GLY A 1 205 ? 7.468 -7.348 -18.797 1.00 88.00 205 GLY A N 1
ATOM 1627 C CA . GLY A 1 205 ? 6.957 -6.935 -20.098 1.00 88.00 205 GLY A CA 1
ATOM 1628 C C . GLY A 1 205 ? 8.048 -6.361 -20.997 1.00 88.00 205 GLY A C 1
ATOM 1629 O O . GLY A 1 205 ? 8.280 -6.888 -22.084 1.00 88.00 205 GLY A O 1
ATOM 1630 N N . ASP A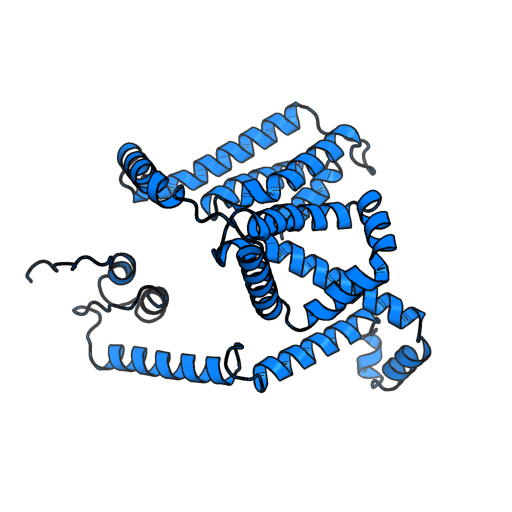 1 206 ? 8.780 -5.360 -20.506 1.00 86.81 206 ASP A N 1
ATOM 1631 C CA . ASP A 1 206 ? 9.884 -4.725 -21.236 1.00 86.81 206 ASP A CA 1
ATOM 1632 C C . ASP A 1 206 ? 10.995 -5.728 -21.587 1.00 86.81 206 ASP A C 1
ATOM 1634 O O . ASP A 1 206 ? 11.633 -5.644 -22.640 1.00 86.81 206 ASP A O 1
ATOM 1638 N N . ARG A 1 207 ? 11.259 -6.691 -20.696 1.00 85.94 207 ARG A N 1
ATOM 1639 C CA . ARG A 1 207 ? 12.259 -7.738 -20.929 1.00 85.94 207 ARG A CA 1
ATOM 1640 C C . ARG A 1 207 ? 11.825 -8.689 -22.038 1.00 85.94 207 ARG A C 1
ATOM 1642 O O . ARG A 1 207 ? 12.641 -9.016 -22.898 1.00 85.94 207 ARG A O 1
ATOM 1649 N N . TRP A 1 208 ? 10.579 -9.149 -22.014 1.00 84.62 208 TRP A N 1
ATOM 1650 C CA . TRP A 1 208 ? 10.050 -10.032 -23.052 1.00 84.62 208 TRP A CA 1
ATOM 1651 C C . TRP A 1 208 ? 9.975 -9.340 -24.405 1.00 84.62 208 TRP A C 1
ATOM 1653 O O . TRP A 1 208 ? 10.359 -9.952 -25.399 1.00 84.62 208 TRP A O 1
ATOM 1663 N N . GLU A 1 209 ? 9.570 -8.072 -24.433 1.00 84.00 209 GLU A N 1
ATOM 1664 C CA . GLU A 1 209 ? 9.529 -7.266 -25.654 1.00 84.00 209 GLU A CA 1
ATOM 1665 C C . GLU A 1 209 ? 10.908 -7.176 -26.315 1.00 84.00 209 GLU A C 1
ATOM 1667 O O . GLU A 1 209 ? 11.043 -7.422 -27.511 1.00 84.00 209 GLU A O 1
ATOM 1672 N N . LYS A 1 210 ? 11.963 -6.961 -25.519 1.00 85.06 210 LYS A N 1
ATOM 1673 C CA . LYS A 1 210 ? 13.351 -6.953 -26.011 1.00 85.06 210 LYS A CA 1
ATOM 1674 C C . LYS A 1 210 ? 13.853 -8.323 -26.468 1.00 85.06 210 LYS A C 1
ATOM 1676 O O . LYS A 1 210 ? 14.667 -8.391 -27.381 1.00 85.06 210 LYS A O 1
ATOM 1681 N N . GLN A 1 211 ? 13.434 -9.405 -25.810 1.00 85.81 211 GLN A N 1
ATOM 1682 C CA . GLN A 1 211 ? 13.924 -10.757 -26.109 1.00 85.81 211 GLN A CA 1
ATOM 1683 C C . GLN A 1 211 ? 13.203 -11.423 -27.284 1.00 85.81 211 GLN A C 1
ATOM 1685 O O . GLN A 1 211 ? 13.792 -12.277 -27.943 1.00 85.81 211 GLN A O 1
ATOM 1690 N N . LYS A 1 212 ? 11.932 -11.087 -27.523 1.00 84.19 212 LYS A N 1
ATOM 1691 C CA . LYS A 1 212 ? 11.093 -11.710 -28.556 1.00 84.19 212 LYS A CA 1
ATOM 1692 C C . LYS A 1 212 ? 10.324 -10.657 -29.362 1.00 84.19 212 LYS A C 1
ATOM 1694 O O . LYS A 1 212 ? 9.094 -10.705 -29.372 1.00 84.19 212 LYS A O 1
ATOM 1699 N N . PRO A 1 213 ? 11.010 -9.726 -30.048 1.00 79.25 213 PRO A N 1
ATOM 1700 C CA . PRO A 1 213 ? 10.352 -8.632 -30.763 1.00 79.25 213 PRO A CA 1
ATOM 1701 C C . PRO A 1 213 ? 9.336 -9.138 -31.800 1.00 79.25 213 PRO A C 1
ATOM 1703 O O . PRO A 1 213 ? 8.228 -8.611 -31.886 1.00 79.25 213 PRO A O 1
ATOM 1706 N N . ASP A 1 214 ? 9.654 -10.230 -32.502 1.00 76.75 214 ASP A N 1
ATOM 1707 C CA . ASP A 1 214 ? 8.803 -10.813 -33.549 1.00 76.75 214 ASP A CA 1
ATOM 1708 C C . ASP A 1 214 ? 7.430 -11.266 -33.032 1.00 76.75 214 ASP A C 1
ATOM 1710 O O . ASP A 1 214 ? 6.422 -11.139 -33.729 1.00 76.75 214 ASP A O 1
ATOM 1714 N N . LEU A 1 215 ? 7.362 -11.749 -31.785 1.00 76.06 215 LEU A N 1
ATOM 1715 C CA . LEU A 1 215 ? 6.103 -12.141 -31.148 1.00 76.06 215 LEU A CA 1
ATOM 1716 C C . LEU A 1 215 ? 5.181 -10.927 -30.970 1.00 76.06 215 LEU A C 1
ATOM 1718 O O . LEU A 1 215 ? 3.990 -11.008 -31.267 1.00 76.06 215 LEU A O 1
ATOM 1722 N N . PHE A 1 216 ? 5.729 -9.795 -30.524 1.00 72.06 216 PHE A N 1
ATOM 1723 C CA . PHE A 1 216 ? 4.964 -8.567 -30.286 1.00 72.06 216 PHE A CA 1
ATOM 1724 C C . PHE A 1 216 ? 4.552 -7.885 -31.590 1.00 72.06 216 PHE A C 1
ATOM 1726 O O . PHE A 1 216 ? 3.426 -7.391 -31.692 1.00 72.06 216 PHE A O 1
ATOM 1733 N N . ILE A 1 217 ? 5.413 -7.930 -32.612 1.00 69.38 217 ILE A N 1
ATOM 1734 C CA . ILE A 1 217 ? 5.080 -7.482 -33.970 1.00 69.38 217 ILE A CA 1
ATOM 1735 C C . ILE A 1 217 ? 3.921 -8.317 -34.524 1.00 69.38 217 ILE A C 1
ATOM 1737 O O . ILE A 1 217 ? 2.947 -7.756 -35.024 1.00 69.38 217 ILE A O 1
ATOM 1741 N N . THR A 1 218 ? 3.984 -9.644 -34.371 1.00 70.88 218 THR A N 1
ATOM 1742 C CA . THR A 1 218 ? 2.931 -10.556 -34.837 1.00 70.88 218 THR A CA 1
ATOM 1743 C C . THR A 1 218 ? 1.607 -10.273 -34.136 1.00 70.88 218 THR A C 1
ATOM 1745 O O . THR A 1 218 ? 0.606 -10.059 -34.808 1.00 70.88 218 THR A O 1
ATOM 1748 N N . ILE A 1 219 ? 1.596 -10.183 -32.801 1.00 72.44 219 ILE A N 1
ATOM 1749 C CA . ILE A 1 219 ? 0.382 -9.864 -32.028 1.00 72.44 219 ILE A CA 1
ATOM 1750 C C . ILE A 1 219 ? -0.214 -8.521 -32.473 1.00 72.44 219 ILE A C 1
ATOM 1752 O O . ILE A 1 219 ? -1.425 -8.416 -32.659 1.00 72.44 219 ILE A O 1
ATOM 1756 N N . SER A 1 220 ? 0.629 -7.511 -32.696 1.00 65.62 220 SER A N 1
ATOM 1757 C CA . SER A 1 220 ? 0.197 -6.183 -33.150 1.00 65.62 220 SER A CA 1
ATOM 1758 C C . SER A 1 220 ? -0.358 -6.189 -34.582 1.00 65.62 220 SER A C 1
ATOM 1760 O O . SER A 1 220 ? -1.215 -5.367 -34.915 1.00 65.62 220 SER A O 1
ATOM 1762 N N . ALA A 1 221 ? 0.108 -7.109 -35.431 1.00 67.38 221 ALA A N 1
ATOM 1763 C CA . ALA A 1 221 ? -0.343 -7.271 -36.811 1.00 67.38 221 ALA A CA 1
ATOM 1764 C C . ALA A 1 221 ? -1.689 -8.011 -36.928 1.00 67.38 221 ALA A C 1
ATOM 1766 O O . ALA A 1 221 ? -2.435 -7.761 -37.874 1.00 67.38 221 ALA A O 1
ATOM 1767 N N . THR A 1 222 ? -2.032 -8.877 -35.969 1.00 73.81 222 THR A N 1
ATOM 1768 C CA . THR A 1 222 ? -3.302 -9.631 -35.956 1.00 73.81 222 THR A CA 1
ATOM 1769 C C . THR A 1 222 ? -4.503 -8.786 -35.509 1.00 73.81 222 THR A C 1
ATOM 1771 O O . THR A 1 222 ? -5.651 -9.202 -35.666 1.00 73.81 222 THR A O 1
ATOM 1774 N N . ILE A 1 223 ? -4.270 -7.601 -34.936 1.00 66.94 223 ILE A N 1
ATOM 1775 C CA . ILE A 1 223 ? -5.331 -6.725 -34.429 1.00 66.94 223 ILE A CA 1
ATOM 1776 C C . ILE A 1 223 ? -5.954 -5.928 -35.592 1.00 66.94 223 ILE A C 1
ATOM 1778 O O . ILE A 1 223 ? -5.226 -5.300 -36.365 1.00 66.94 223 ILE A O 1
ATOM 1782 N N . PRO A 1 224 ? -7.296 -5.882 -35.718 1.00 68.12 224 PRO A N 1
ATOM 1783 C CA . PRO A 1 224 ? -7.955 -5.116 -36.769 1.00 68.12 224 PRO A CA 1
ATOM 1784 C C . PRO A 1 224 ? -7.565 -3.629 -36.738 1.00 68.12 224 PRO A C 1
ATOM 1786 O O . PRO A 1 224 ? -7.592 -2.987 -35.687 1.00 68.12 224 PRO A O 1
ATOM 1789 N N . LYS A 1 225 ? -7.299 -3.054 -37.921 1.00 61.97 225 LYS A N 1
ATOM 1790 C CA . LYS A 1 225 ? -6.919 -1.641 -38.140 1.00 61.97 225 LYS A CA 1
ATOM 1791 C C . LYS A 1 225 ? -7.677 -0.583 -37.305 1.00 61.97 225 LYS A C 1
ATOM 1793 O O . LYS A 1 225 ? -7.008 0.346 -36.851 1.00 61.97 225 LYS A O 1
ATOM 1798 N N . PRO A 1 226 ? -9.005 -0.663 -37.052 1.00 61.38 226 PRO A N 1
ATOM 1799 C CA . PRO A 1 226 ? -9.687 0.329 -36.208 1.00 61.38 226 PRO A CA 1
ATOM 1800 C C . PRO A 1 226 ? -9.205 0.358 -34.746 1.00 61.38 226 PRO A C 1
ATOM 1802 O O . PRO A 1 226 ? -9.296 1.402 -34.109 1.00 61.38 226 PRO A O 1
ATOM 1805 N N . PHE A 1 227 ? -8.642 -0.737 -34.225 1.00 57.00 227 PHE A N 1
ATOM 1806 C CA . PHE A 1 227 ? -8.117 -0.824 -32.854 1.00 57.00 227 PHE A CA 1
ATOM 1807 C C . PHE A 1 227 ? -6.607 -0.546 -32.763 1.00 57.00 227 PHE A C 1
ATOM 1809 O O . PHE A 1 227 ? -6.086 -0.265 -31.685 1.00 57.00 227 PHE A O 1
ATOM 1816 N N . GLN A 1 228 ? -5.905 -0.552 -33.900 1.00 56.09 228 GLN A N 1
ATOM 1817 C CA . GLN A 1 228 ? -4.447 -0.404 -33.983 1.00 56.09 228 GLN A CA 1
ATOM 1818 C C . GLN A 1 228 ? -3.951 1.000 -33.589 1.00 56.09 228 GLN A C 1
ATOM 1820 O O . GLN A 1 228 ? -2.861 1.138 -33.046 1.00 56.09 228 GLN A O 1
ATOM 1825 N N . LYS A 1 229 ? -4.758 2.050 -33.814 1.00 51.69 229 LYS A N 1
ATOM 1826 C CA . LYS A 1 229 ? -4.422 3.432 -33.410 1.00 51.69 229 LYS A CA 1
ATOM 1827 C C . LYS A 1 229 ? -4.574 3.695 -31.908 1.00 51.69 229 LYS A C 1
ATOM 1829 O O . LYS A 1 229 ? -3.988 4.653 -31.414 1.00 51.69 229 LYS A O 1
ATOM 1834 N N . SER A 1 230 ? -5.352 2.879 -31.195 1.00 49.19 230 SER A N 1
ATOM 1835 C CA . SER A 1 230 ? -5.642 3.074 -29.766 1.00 49.19 230 SER A CA 1
ATOM 1836 C C . SER A 1 230 ? -4.875 2.127 -28.851 1.00 49.19 230 SER A C 1
ATOM 1838 O O . SER A 1 230 ? -4.808 2.386 -27.652 1.00 49.19 230 SER A O 1
ATOM 1840 N N . VAL A 1 231 ? -4.297 1.047 -29.383 1.00 51.44 231 VAL A N 1
ATOM 1841 C CA . VAL A 1 231 ? -3.686 -0.000 -28.564 1.00 51.44 231 VAL A CA 1
ATOM 1842 C C . VAL A 1 231 ? -2.290 -0.336 -29.081 1.00 51.44 231 VAL A C 1
ATOM 1844 O O . VAL A 1 231 ? -2.088 -1.292 -29.824 1.00 51.44 231 VAL A O 1
ATOM 1847 N N . VAL A 1 232 ? -1.300 0.448 -28.656 1.00 52.94 232 VAL A N 1
ATOM 1848 C CA . VAL A 1 232 ? 0.087 -0.028 -28.637 1.00 52.94 232 VAL A CA 1
ATOM 1849 C C . VAL A 1 232 ? 0.178 -0.984 -27.450 1.00 52.94 232 VAL A C 1
ATOM 1851 O O . VAL A 1 232 ? 0.295 -0.544 -26.306 1.00 52.94 232 VAL A O 1
ATOM 1854 N N . PHE A 1 233 ? 0.041 -2.290 -27.697 1.00 61.09 233 PHE A N 1
ATOM 1855 C CA . PHE A 1 233 ? 0.305 -3.295 -26.669 1.00 61.09 233 PHE A CA 1
ATOM 1856 C C . PHE A 1 233 ? 1.811 -3.338 -26.418 1.00 61.09 233 PHE A C 1
ATOM 1858 O O . PHE A 1 233 ? 2.550 -4.081 -27.056 1.00 61.09 233 PHE A O 1
ATOM 1865 N N . SER A 1 234 ? 2.261 -2.524 -25.474 1.00 72.00 234 SER A N 1
ATOM 1866 C CA . SER A 1 234 ? 3.557 -2.705 -24.833 1.00 72.00 234 SER A CA 1
ATOM 1867 C C . SER A 1 234 ? 3.640 -4.096 -24.199 1.00 72.00 234 SER A C 1
ATOM 1869 O O . SER A 1 234 ? 2.617 -4.676 -23.800 1.00 72.00 234 SER A O 1
ATOM 1871 N N . GLY A 1 235 ? 4.853 -4.632 -24.040 1.00 79.56 235 GLY A N 1
ATOM 1872 C CA . GLY A 1 235 ? 5.050 -5.955 -23.449 1.00 79.56 235 GLY A CA 1
ATOM 1873 C C . GLY A 1 235 ? 4.369 -6.121 -22.090 1.00 79.56 235 GLY A C 1
ATOM 1874 O O . GLY A 1 235 ? 3.799 -7.170 -21.784 1.00 79.56 235 GLY A O 1
ATOM 1875 N N . TRP A 1 236 ? 4.327 -5.048 -21.299 1.00 84.38 236 TRP A N 1
ATOM 1876 C CA . TRP A 1 236 ? 3.655 -5.036 -20.002 1.00 84.38 236 TRP A CA 1
ATOM 1877 C C . TRP A 1 236 ? 2.126 -5.120 -20.097 1.00 84.38 236 TRP A C 1
ATOM 1879 O O . TRP A 1 236 ? 1.496 -5.701 -19.209 1.00 84.38 236 TRP A O 1
ATOM 1889 N N . GLY A 1 237 ? 1.517 -4.598 -21.167 1.00 85.44 237 GLY A N 1
ATOM 1890 C CA . GLY A 1 237 ? 0.075 -4.685 -21.401 1.00 85.44 237 GLY A CA 1
ATOM 1891 C C . GLY A 1 237 ? -0.378 -6.129 -21.618 1.00 85.44 237 GLY A C 1
ATOM 1892 O O . GLY A 1 237 ? -1.376 -6.557 -21.041 1.00 85.44 237 GLY A O 1
ATOM 1893 N N . ILE A 1 238 ? 0.408 -6.914 -22.363 1.00 84.75 238 ILE A N 1
ATOM 1894 C CA . ILE A 1 238 ? 0.143 -8.343 -22.597 1.00 84.75 238 ILE A CA 1
ATOM 1895 C C . ILE A 1 238 ? 0.293 -9.155 -21.308 1.00 84.75 238 ILE A C 1
ATOM 1897 O O . ILE A 1 238 ? -0.584 -9.956 -20.984 1.00 84.75 238 ILE A O 1
ATOM 1901 N N . VAL A 1 239 ? 1.359 -8.924 -20.532 1.00 88.38 239 VAL A N 1
ATOM 1902 C CA . VAL A 1 239 ? 1.549 -9.598 -19.234 1.00 88.38 239 VAL A CA 1
ATOM 1903 C C . VAL A 1 239 ? 0.399 -9.264 -18.279 1.00 88.38 239 VAL A C 1
ATOM 1905 O O . VAL A 1 239 ? -0.140 -10.156 -17.625 1.00 88.38 239 VAL A O 1
ATOM 1908 N N . THR A 1 240 ? -0.026 -7.997 -18.237 1.00 90.81 240 THR A N 1
ATOM 1909 C CA . THR A 1 240 ? -1.169 -7.560 -17.422 1.00 90.81 240 THR A CA 1
ATOM 1910 C C . THR A 1 240 ? -2.455 -8.260 -17.855 1.00 90.81 240 THR A C 1
ATOM 1912 O O . THR A 1 240 ? -3.156 -8.812 -17.008 1.00 90.81 240 THR A O 1
ATOM 1915 N N . ALA A 1 241 ? -2.747 -8.292 -19.158 1.00 88.94 241 ALA A N 1
ATOM 1916 C CA . ALA A 1 241 ? -3.926 -8.967 -19.694 1.00 88.94 241 ALA A CA 1
ATOM 1917 C C . ALA A 1 241 ? -3.930 -10.461 -19.337 1.00 88.94 241 ALA A C 1
ATOM 1919 O O . ALA A 1 241 ? -4.935 -10.962 -18.839 1.00 88.94 241 ALA A O 1
ATOM 1920 N N . ALA A 1 242 ? -2.796 -11.153 -19.486 1.00 90.25 242 ALA A N 1
ATOM 1921 C CA . ALA A 1 242 ? -2.667 -12.559 -19.111 1.00 90.25 242 ALA A CA 1
ATOM 1922 C C . ALA A 1 242 ? -2.945 -12.790 -17.615 1.00 90.25 242 ALA A C 1
ATOM 1924 O O . ALA A 1 242 ? -3.708 -13.687 -17.260 1.00 90.25 242 ALA A O 1
ATOM 1925 N N . ILE A 1 243 ? -2.383 -11.955 -16.734 1.00 92.12 243 ILE A N 1
ATOM 1926 C CA . ILE A 1 243 ? -2.620 -12.027 -15.284 1.00 92.12 243 ILE A CA 1
ATOM 1927 C C . ILE A 1 243 ? -4.097 -11.801 -14.956 1.00 92.12 243 ILE A C 1
ATOM 1929 O O . ILE A 1 243 ? -4.665 -12.553 -14.165 1.00 92.12 243 ILE A O 1
ATOM 1933 N N . VAL A 1 244 ? -4.727 -10.792 -15.563 1.00 91.88 244 VAL A N 1
ATOM 1934 C CA . VAL A 1 244 ? -6.152 -10.494 -15.366 1.00 91.88 244 VAL A CA 1
ATOM 1935 C C . VAL A 1 244 ? -7.018 -11.656 -15.847 1.00 91.88 244 VAL A C 1
ATOM 1937 O O . VAL A 1 244 ? -7.910 -12.075 -15.116 1.00 91.88 244 VAL A O 1
ATOM 1940 N N . CYS A 1 245 ? -6.730 -12.226 -17.019 1.00 92.88 245 CYS A N 1
ATOM 1941 C CA . CYS A 1 245 ? -7.446 -13.389 -17.540 1.00 92.88 245 CYS A CA 1
ATOM 1942 C C . CYS A 1 245 ? -7.317 -14.599 -16.609 1.00 92.88 245 CYS A C 1
ATOM 1944 O O . CYS A 1 245 ? -8.325 -15.209 -16.267 1.00 92.88 245 CYS A O 1
ATOM 1946 N N . VAL A 1 246 ? -6.105 -14.924 -16.151 1.00 92.19 246 VAL A N 1
ATOM 1947 C CA . VAL A 1 246 ? -5.878 -16.064 -15.250 1.00 92.19 246 VAL A CA 1
ATOM 1948 C C . VAL A 1 246 ? -6.550 -15.842 -13.894 1.00 92.19 246 VAL A C 1
ATOM 1950 O O . VAL A 1 246 ? -7.225 -16.740 -13.397 1.00 92.19 246 VAL A O 1
ATOM 1953 N N . ASN A 1 247 ? -6.443 -14.643 -13.315 1.00 91.75 247 ASN A N 1
ATOM 1954 C CA . ASN A 1 247 ? -7.164 -14.296 -12.087 1.00 91.75 247 ASN A CA 1
ATOM 1955 C C . ASN A 1 247 ? -8.686 -14.377 -12.283 1.00 91.75 247 ASN A C 1
ATOM 1957 O O . ASN A 1 247 ? -9.385 -14.876 -11.406 1.00 91.75 247 ASN A O 1
ATOM 1961 N N . GLY A 1 248 ? -9.196 -13.941 -13.439 1.00 91.06 248 GLY A N 1
ATOM 1962 C CA . GLY A 1 248 ? -10.603 -14.069 -13.813 1.00 91.06 248 GLY A CA 1
ATOM 1963 C C . GLY A 1 248 ? -11.049 -15.528 -13.900 1.00 91.06 248 GLY A C 1
ATOM 1964 O O . GLY A 1 248 ? -12.089 -15.878 -13.352 1.00 91.06 248 GLY A O 1
ATOM 1965 N N . LEU A 1 249 ? -10.241 -16.404 -14.501 1.00 90.94 249 LEU A N 1
ATOM 1966 C CA . LEU A 1 249 ? -10.511 -17.843 -14.539 1.00 90.94 249 LEU A CA 1
ATOM 1967 C C . LEU A 1 249 ? -10.512 -18.462 -13.137 1.00 90.94 249 LEU A C 1
ATOM 1969 O O . LEU A 1 249 ? -11.417 -19.230 -12.826 1.00 90.94 249 LEU A O 1
ATOM 1973 N N . PHE A 1 250 ? -9.565 -18.094 -12.267 1.00 88.69 250 PHE A N 1
ATOM 1974 C CA . PHE A 1 250 ? -9.577 -18.525 -10.864 1.00 88.69 250 PHE A CA 1
ATOM 1975 C C . PHE A 1 250 ? -10.807 -18.018 -10.107 1.00 88.69 250 PHE A C 1
ATOM 1977 O O . PHE A 1 250 ? -11.369 -18.749 -9.299 1.00 88.69 250 PHE A O 1
ATOM 1984 N N . PHE A 1 251 ? -11.254 -16.791 -10.369 1.00 89.94 251 PHE A N 1
ATOM 1985 C CA . PHE A 1 251 ? -12.475 -16.268 -9.767 1.00 89.94 251 PHE A CA 1
ATOM 1986 C C . PHE A 1 251 ? -13.717 -17.026 -10.255 1.00 89.94 251 PHE A C 1
ATOM 1988 O O . PHE A 1 251 ? -14.605 -17.319 -9.461 1.00 89.94 251 PHE A O 1
ATOM 1995 N N . LEU A 1 252 ? -13.789 -17.377 -11.540 1.00 90.69 252 LEU A N 1
ATOM 1996 C CA . LEU A 1 252 ? -14.947 -18.068 -12.114 1.00 90.69 252 LEU A CA 1
ATOM 1997 C C . LEU A 1 252 ? -14.992 -19.568 -11.782 1.00 90.69 252 LEU A C 1
ATOM 1999 O O . LEU A 1 252 ? -16.080 -20.093 -11.564 1.00 90.69 252 LEU A O 1
ATOM 2003 N N . PHE A 1 253 ? -13.839 -20.241 -11.743 1.00 88.12 253 PHE A N 1
ATOM 2004 C CA . PHE A 1 253 ? -13.735 -21.708 -11.697 1.00 88.12 253 PHE A CA 1
ATOM 2005 C C . PHE A 1 253 ? -12.810 -22.240 -10.589 1.00 88.12 253 PHE A C 1
ATOM 2007 O O . PHE A 1 253 ? -12.440 -23.414 -10.602 1.00 88.12 253 PHE A O 1
ATOM 2014 N N . GLY A 1 254 ? -12.377 -21.390 -9.657 1.00 80.69 254 GLY A N 1
ATOM 2015 C CA . GLY A 1 254 ? -11.482 -21.780 -8.568 1.00 80.69 254 GLY A CA 1
ATOM 2016 C C . GLY A 1 254 ? -12.076 -22.845 -7.642 1.00 80.69 254 GLY A C 1
ATOM 2017 O O . GLY A 1 254 ? -13.286 -23.031 -7.554 1.00 80.69 254 GLY A O 1
ATOM 2018 N N . SER A 1 255 ? -11.205 -23.554 -6.925 1.00 78.31 255 SER A N 1
ATOM 2019 C CA . SER A 1 255 ? -11.610 -24.560 -5.940 1.00 78.31 255 SER A CA 1
ATOM 2020 C C . SER A 1 255 ? -12.008 -23.939 -4.595 1.00 78.31 255 SER A C 1
ATOM 2022 O O . SER A 1 255 ? -11.616 -22.815 -4.268 1.00 78.31 255 SER A O 1
ATOM 2024 N N . ALA A 1 256 ? -12.691 -24.729 -3.760 1.00 61.44 256 ALA A N 1
ATOM 2025 C CA . ALA A 1 256 ? -13.071 -24.359 -2.397 1.00 61.44 256 ALA A CA 1
ATOM 2026 C C . ALA A 1 256 ? -11.896 -23.752 -1.594 1.00 61.44 256 ALA A C 1
ATOM 2028 O O . ALA A 1 256 ? -10.797 -24.308 -1.540 1.00 61.44 256 ALA A O 1
ATOM 2029 N N . GLY A 1 257 ? -12.132 -22.598 -0.955 1.00 64.88 257 GLY A N 1
ATOM 2030 C CA . GLY A 1 257 ? -11.151 -21.888 -0.116 1.00 64.88 257 GLY A CA 1
ATOM 2031 C C . GLY A 1 257 ? -10.495 -20.654 -0.758 1.00 64.88 257 GLY A C 1
ATOM 2032 O O . GLY A 1 257 ? -9.810 -19.887 -0.054 1.00 64.88 257 GLY A O 1
ATOM 2033 N N . MET A 1 258 ? -10.734 -20.431 -2.053 1.00 71.12 258 MET A N 1
ATOM 2034 C CA . MET A 1 258 ? -10.504 -19.159 -2.745 1.00 71.12 258 MET A CA 1
ATOM 2035 C C . MET A 1 258 ? -11.835 -18.417 -2.913 1.00 71.12 258 MET A C 1
ATOM 2037 O O . MET A 1 258 ? -12.847 -19.085 -3.055 1.00 71.12 258 MET A O 1
ATOM 2041 N N . PRO A 1 259 ? -11.872 -17.074 -2.892 1.00 72.38 259 PRO A N 1
ATOM 2042 C CA . PRO A 1 259 ? -13.102 -16.342 -3.179 1.00 72.38 259 PRO A CA 1
ATOM 2043 C C . PRO A 1 259 ? -13.487 -16.542 -4.651 1.00 72.38 259 PRO A C 1
ATOM 2045 O O . PRO A 1 259 ? -12.814 -16.008 -5.534 1.00 72.38 259 PRO A O 1
ATOM 2048 N N . THR A 1 260 ? -14.538 -17.316 -4.915 1.00 87.62 260 THR A N 1
ATOM 2049 C CA . THR A 1 260 ? -15.051 -17.542 -6.274 1.00 87.62 260 THR A CA 1
ATOM 2050 C C . THR A 1 260 ? -16.345 -16.774 -6.535 1.00 87.62 260 THR A C 1
ATOM 2052 O O . THR A 1 260 ? -17.039 -16.334 -5.616 1.00 87.62 260 THR A O 1
ATOM 2055 N N . ALA A 1 261 ? -16.717 -16.645 -7.808 1.00 88.25 261 ALA A N 1
ATOM 2056 C CA . ALA A 1 261 ? -18.004 -16.104 -8.223 1.00 88.25 261 ALA A CA 1
ATOM 2057 C C . ALA A 1 261 ? -19.173 -16.906 -7.632 1.00 88.25 261 ALA A C 1
ATOM 2059 O O . ALA A 1 261 ? -20.209 -16.329 -7.306 1.00 88.25 261 ALA A O 1
ATOM 2060 N N . GLN A 1 262 ? -19.008 -18.223 -7.470 1.00 87.81 262 GLN A N 1
ATOM 2061 C CA . GLN A 1 262 ? -20.009 -19.073 -6.837 1.00 87.81 262 GLN A CA 1
ATOM 2062 C C . GLN A 1 262 ? -20.146 -18.758 -5.346 1.00 87.81 262 GLN A C 1
ATOM 2064 O O . GLN A 1 262 ? -21.272 -18.573 -4.889 1.00 87.81 262 GLN A O 1
ATOM 2069 N N . ASP A 1 263 ? -19.038 -18.614 -4.614 1.00 86.06 263 ASP A N 1
ATOM 2070 C CA . ASP A 1 263 ? -19.077 -18.250 -3.190 1.00 86.06 263 ASP A CA 1
ATOM 2071 C C . ASP A 1 263 ? -19.758 -16.897 -2.978 1.00 86.06 263 ASP A C 1
ATOM 2073 O O . ASP A 1 263 ? -20.594 -16.757 -2.090 1.00 86.06 263 ASP A O 1
ATOM 2077 N N . VAL A 1 264 ? -19.451 -15.912 -3.830 1.00 86.19 264 VAL A N 1
ATOM 2078 C CA . VAL A 1 264 ? -20.089 -14.588 -3.784 1.00 86.19 264 VAL A CA 1
ATOM 2079 C C . VAL A 1 264 ? -21.586 -14.685 -4.079 1.00 86.19 264 VAL A C 1
ATOM 2081 O O . VAL A 1 264 ? -22.383 -14.051 -3.395 1.00 86.19 264 VAL A O 1
ATOM 2084 N N . ARG A 1 265 ? -21.998 -15.489 -5.068 1.00 88.12 265 ARG A N 1
ATOM 2085 C CA . ARG A 1 265 ? -23.422 -15.688 -5.389 1.00 88.12 265 ARG A CA 1
ATOM 2086 C C . ARG A 1 265 ? -24.177 -16.369 -4.254 1.00 88.12 265 ARG A C 1
ATOM 2088 O O . ARG A 1 265 ? -25.262 -15.913 -3.915 1.00 88.12 265 ARG A O 1
ATOM 2095 N N . VAL A 1 266 ? -23.609 -17.427 -3.673 1.00 87.38 266 VAL A N 1
ATOM 2096 C CA . VAL A 1 266 ? -24.199 -18.133 -2.526 1.00 87.38 266 VAL A CA 1
ATOM 2097 C C . VAL A 1 266 ? -24.306 -17.188 -1.335 1.00 87.38 266 VAL A C 1
ATOM 2099 O O . VAL A 1 266 ? -25.383 -17.044 -0.776 1.00 87.38 266 VAL A O 1
ATOM 2102 N N . PHE A 1 267 ? -23.232 -16.466 -1.013 1.00 86.12 267 PHE A N 1
ATOM 2103 C CA . PHE A 1 267 ? -23.226 -15.479 0.062 1.00 86.12 267 PHE A CA 1
ATOM 2104 C C . PHE A 1 267 ? -24.291 -14.393 -0.132 1.00 86.12 267 PHE A C 1
ATOM 2106 O O . PHE A 1 267 ? -25.048 -14.109 0.792 1.00 86.12 267 PHE A O 1
ATOM 2113 N N . ASN A 1 268 ? -24.383 -13.815 -1.335 1.00 86.88 268 ASN A N 1
ATOM 2114 C CA . ASN A 1 268 ? -25.365 -12.776 -1.646 1.00 86.88 268 ASN A CA 1
ATOM 2115 C C . ASN A 1 268 ? -26.801 -13.299 -1.575 1.00 86.88 268 ASN A C 1
ATOM 2117 O O . ASN A 1 268 ? -27.660 -12.601 -1.047 1.00 86.88 268 ASN A O 1
ATOM 2121 N N . ARG A 1 269 ? -27.059 -14.510 -2.082 1.00 90.50 269 ARG A N 1
ATOM 2122 C CA . ARG A 1 269 ? -28.376 -15.146 -1.985 1.00 90.50 269 ARG A CA 1
ATOM 2123 C C . ARG A 1 269 ? -28.746 -15.386 -0.524 1.00 90.50 269 ARG A C 1
ATOM 2125 O O . ARG A 1 269 ? -29.781 -14.910 -0.082 1.00 90.50 269 ARG A O 1
ATOM 2132 N N . ASP A 1 270 ? -27.878 -16.056 0.229 1.00 88.00 270 ASP A N 1
ATOM 2133 C CA . ASP A 1 270 ? -28.151 -16.430 1.617 1.00 88.00 270 ASP A CA 1
ATOM 2134 C C . ASP A 1 270 ? -28.330 -15.193 2.519 1.00 88.00 270 ASP A C 1
ATOM 2136 O O . ASP A 1 270 ? -29.097 -15.229 3.479 1.00 88.00 270 ASP A O 1
ATOM 2140 N N . ILE A 1 271 ? -27.625 -14.091 2.240 1.00 86.81 271 ILE A N 1
ATOM 2141 C CA . ILE A 1 271 ? -27.820 -12.817 2.947 1.00 86.81 271 ILE A CA 1
ATOM 2142 C C . ILE A 1 271 ? -29.093 -12.110 2.497 1.00 86.81 271 ILE A C 1
ATOM 2144 O O . ILE A 1 271 ? -29.821 -11.623 3.358 1.00 86.81 271 ILE A O 1
ATOM 2148 N N . GLY A 1 272 ? -29.369 -12.068 1.192 1.00 87.62 272 GLY A N 1
ATOM 2149 C CA . GLY A 1 272 ? -30.596 -11.488 0.648 1.00 87.62 272 GLY A CA 1
ATOM 2150 C C . GLY A 1 272 ? -31.835 -12.140 1.254 1.00 87.62 272 GLY A C 1
ATOM 2151 O O . GLY A 1 272 ? -32.646 -11.446 1.856 1.00 87.62 272 GLY A O 1
ATOM 2152 N N . GLU A 1 273 ? -31.896 -13.474 1.234 1.00 89.75 273 GLU A N 1
ATOM 2153 C CA . GLU A 1 273 ? -32.988 -14.257 1.828 1.00 89.75 273 GLU A CA 1
ATOM 2154 C C . GLU A 1 273 ? -33.172 -13.957 3.323 1.00 89.75 273 GLU A C 1
ATOM 2156 O O . GLU A 1 273 ? -34.295 -13.840 3.807 1.00 89.75 273 GLU A O 1
ATOM 2161 N N . ARG A 1 274 ? -32.076 -13.796 4.078 1.00 87.88 274 ARG A N 1
ATOM 2162 C CA . ARG A 1 274 ? -32.147 -13.456 5.510 1.00 87.88 274 ARG A CA 1
ATOM 2163 C C . ARG A 1 274 ? -32.642 -12.034 5.748 1.00 87.88 274 ARG A C 1
ATOM 2165 O O . ARG A 1 274 ? -33.393 -11.819 6.694 1.00 87.88 274 ARG A O 1
ATOM 2172 N N . ILE A 1 275 ? -32.203 -11.072 4.939 1.00 89.25 275 ILE A N 1
ATOM 2173 C CA . ILE A 1 275 ? -32.632 -9.671 5.045 1.00 89.25 275 ILE A CA 1
ATOM 2174 C C . ILE A 1 275 ? -34.118 -9.555 4.696 1.00 89.25 275 ILE A C 1
ATOM 2176 O O . ILE A 1 275 ? -34.862 -8.933 5.450 1.00 89.25 275 ILE A O 1
ATOM 2180 N N . GLU A 1 276 ? -34.549 -10.178 3.598 1.00 92.00 276 GLU A N 1
ATOM 2181 C CA . GLU A 1 276 ? -35.955 -10.216 3.177 1.00 92.00 276 GLU A CA 1
ATOM 2182 C C . GLU A 1 276 ? -36.826 -10.886 4.238 1.00 92.00 276 GLU A C 1
ATOM 2184 O O . GLU A 1 276 ? -37.813 -10.306 4.675 1.00 92.00 276 GLU A O 1
ATOM 2189 N N . PHE A 1 277 ? -36.399 -12.035 4.770 1.00 92.06 277 PHE A N 1
ATOM 2190 C CA . PHE A 1 277 ? -37.107 -12.708 5.858 1.00 92.06 277 PHE A CA 1
ATOM 2191 C C . PHE A 1 277 ? -37.316 -11.810 7.083 1.00 92.06 277 PHE A C 1
ATOM 2193 O O . PHE A 1 277 ? -38.378 -11.856 7.707 1.00 92.06 277 PHE A O 1
ATOM 2200 N N . VAL A 1 278 ? -36.305 -11.017 7.457 1.00 89.88 278 VAL A N 1
ATOM 2201 C CA . VAL A 1 278 ? -36.420 -10.094 8.593 1.00 89.88 278 VAL A CA 1
ATOM 2202 C C . VAL A 1 278 ? -37.421 -8.980 8.281 1.00 89.88 278 VAL A C 1
ATOM 2204 O O . VAL A 1 278 ? -38.303 -8.717 9.099 1.00 89.88 278 VAL A O 1
ATOM 2207 N N . ARG A 1 279 ? -37.323 -8.388 7.086 1.00 91.12 279 ARG A N 1
ATOM 2208 C CA . ARG A 1 279 ? -38.214 -7.319 6.609 1.00 91.12 279 ARG A CA 1
ATOM 2209 C C . ARG A 1 279 ? -39.672 -7.747 6.524 1.00 91.12 279 ARG A C 1
ATOM 2211 O O . ARG A 1 279 ? -40.547 -7.002 6.952 1.00 91.12 279 ARG A O 1
ATOM 2218 N N . ASP A 1 280 ? -39.924 -8.958 6.049 1.00 94.69 280 ASP A N 1
ATOM 2219 C CA . ASP A 1 280 ? -41.281 -9.458 5.834 1.00 94.69 280 ASP A CA 1
ATOM 2220 C C . ASP A 1 280 ? -42.001 -9.837 7.135 1.00 94.69 280 ASP A C 1
ATOM 2222 O O . ASP A 1 280 ? -43.231 -9.863 7.177 1.00 94.69 280 ASP A O 1
ATOM 2226 N N . ARG A 1 281 ? -41.258 -10.175 8.198 1.00 93.31 281 ARG A N 1
ATOM 2227 C CA . ARG A 1 281 ? -41.841 -10.747 9.426 1.00 93.31 281 ARG A CA 1
ATOM 2228 C C . ARG A 1 281 ? -41.756 -9.862 10.655 1.00 93.31 281 ARG A C 1
ATOM 2230 O O . ARG A 1 281 ? -42.498 -10.108 11.605 1.00 93.31 281 ARG A O 1
ATOM 2237 N N . PHE A 1 282 ? -40.867 -8.875 10.669 1.00 92.69 282 PHE A N 1
ATOM 2238 C CA . PHE A 1 282 ? -40.602 -8.086 11.863 1.00 92.69 282 PHE A CA 1
ATOM 2239 C C . PHE A 1 282 ? -40.666 -6.594 11.567 1.00 92.69 282 PHE A C 1
ATOM 2241 O O . PHE A 1 282 ? -39.978 -6.103 10.674 1.00 92.69 282 PHE A O 1
ATOM 2248 N N . SER A 1 283 ? -41.459 -5.866 12.358 1.00 91.81 283 SER A N 1
ATOM 2249 C CA . SER A 1 283 ? -41.550 -4.411 12.242 1.00 91.81 283 SER A CA 1
ATOM 2250 C C . SER A 1 283 ? -40.230 -3.755 12.674 1.00 91.81 283 SER A C 1
ATOM 2252 O O . SER A 1 283 ? -39.748 -4.061 13.774 1.00 91.81 283 SER A O 1
ATOM 2254 N N . PRO A 1 284 ? -39.668 -2.828 11.875 1.00 90.06 284 PRO A N 1
ATOM 2255 C CA . 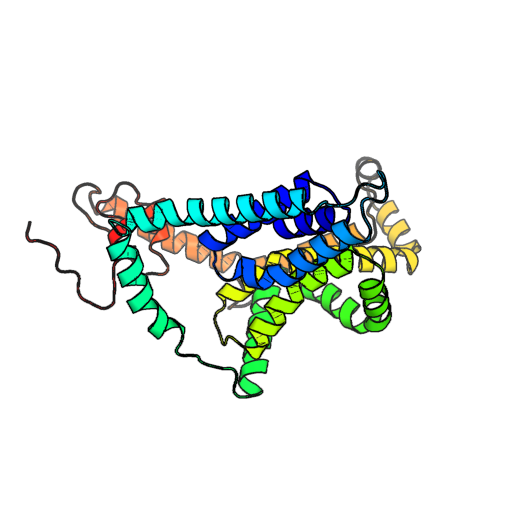PRO A 1 284 ? -38.461 -2.087 12.241 1.00 90.06 284 PRO A CA 1
ATOM 2256 C C . PRO A 1 284 ? -38.615 -1.291 13.544 1.00 90.06 284 PRO A C 1
ATOM 2258 O O . PRO A 1 284 ? -37.666 -1.157 14.314 1.00 90.06 284 PRO A O 1
ATOM 2261 N N . GLU A 1 285 ? -39.833 -0.818 13.825 1.00 89.06 285 GLU A N 1
ATOM 2262 C CA . GLU A 1 285 ? -40.144 0.053 14.962 1.00 89.06 285 GLU A CA 1
ATOM 2263 C C . GLU A 1 285 ? -40.118 -0.667 16.308 1.00 89.06 285 GLU A C 1
ATOM 2265 O O . GLU A 1 285 ? -39.959 -0.015 17.334 1.00 89.06 285 GLU A O 1
ATOM 2270 N N . THR A 1 286 ? -40.277 -1.990 16.329 1.00 89.81 286 THR A N 1
ATOM 2271 C CA . THR A 1 286 ? -40.398 -2.775 17.570 1.00 89.81 286 THR A CA 1
ATOM 2272 C C . THR A 1 286 ? -39.370 -3.895 17.679 1.00 89.81 286 THR A C 1
ATOM 2274 O O . THR A 1 286 ? -39.368 -4.632 18.664 1.00 89.81 286 THR A O 1
ATOM 2277 N N . THR A 1 287 ? -38.487 -4.037 16.686 1.00 86.69 287 THR A N 1
ATOM 2278 C CA . THR A 1 287 ? -37.572 -5.179 16.594 1.00 86.69 287 THR A CA 1
ATOM 2279 C C . THR A 1 287 ? -36.117 -4.738 16.601 1.00 86.69 287 THR A C 1
ATOM 2281 O O . THR A 1 287 ? -35.703 -3.888 15.814 1.00 86.69 287 THR A O 1
ATOM 2284 N N . VAL A 1 288 ? -35.321 -5.398 17.444 1.00 85.38 288 VAL A N 1
ATOM 2285 C CA . VAL A 1 288 ? -33.856 -5.315 17.441 1.00 85.38 288 VAL A CA 1
ATOM 2286 C C . VAL A 1 288 ? -33.289 -6.532 16.712 1.00 85.38 288 VAL A C 1
ATOM 2288 O O . VAL A 1 288 ? -33.637 -7.671 17.026 1.00 85.38 288 VAL A O 1
ATOM 2291 N N . VAL A 1 289 ? -32.396 -6.304 15.747 1.00 83.19 289 VAL A N 1
ATOM 2292 C CA . VAL A 1 289 ? -31.769 -7.377 14.959 1.00 83.19 289 VAL A CA 1
ATOM 2293 C C . VAL A 1 289 ? -30.338 -7.600 15.430 1.00 83.19 289 VAL A C 1
ATOM 2295 O O . VAL A 1 289 ? -29.484 -6.718 15.333 1.00 83.19 289 VAL A O 1
ATOM 2298 N N . LEU A 1 290 ? -30.067 -8.811 15.916 1.00 82.88 290 LEU A N 1
ATOM 2299 C CA . LEU A 1 290 ? -28.758 -9.200 16.435 1.00 82.88 290 LEU A CA 1
ATOM 2300 C C . LEU A 1 290 ? -28.040 -10.156 15.482 1.00 82.88 290 LEU A C 1
ATOM 2302 O O . LEU A 1 290 ? -28.624 -11.112 14.970 1.00 82.88 290 LEU A O 1
ATOM 2306 N N . THR A 1 291 ? -26.744 -9.932 15.273 1.00 75.50 291 THR A N 1
ATOM 2307 C CA . THR A 1 291 ? -25.893 -10.819 14.467 1.00 75.50 291 THR A CA 1
ATOM 2308 C C . THR A 1 291 ? -24.602 -11.175 15.186 1.00 75.50 291 THR A C 1
ATOM 2310 O O . THR A 1 291 ? -24.178 -10.514 16.130 1.00 75.50 291 THR A O 1
ATOM 2313 N N . ARG A 1 292 ? -23.920 -12.212 14.688 1.00 70.44 292 ARG A N 1
ATOM 2314 C CA . ARG A 1 292 ? -22.549 -12.517 15.106 1.00 70.44 292 ARG A CA 1
ATOM 2315 C C . ARG A 1 292 ? -21.594 -11.394 14.696 1.00 70.44 292 ARG A C 1
ATOM 2317 O O . ARG A 1 292 ? -21.720 -10.836 13.613 1.00 70.44 292 ARG A O 1
ATOM 2324 N N . HIS A 1 293 ? -20.539 -11.187 15.480 1.00 65.19 293 HIS A N 1
ATOM 2325 C CA . HIS A 1 293 ? -19.559 -10.106 15.301 1.00 65.19 293 HIS A CA 1
ATOM 2326 C C . HIS A 1 293 ? -18.930 -9.970 13.891 1.00 65.19 293 HIS A C 1
ATOM 2328 O O . HIS A 1 293 ? -18.431 -8.912 13.533 1.00 65.19 293 HIS A O 1
ATOM 2334 N N . TYR A 1 294 ? -18.957 -10.989 13.031 1.00 64.75 294 TYR A N 1
ATOM 2335 C CA . TYR A 1 294 ? -18.470 -10.846 11.649 1.00 64.75 294 TYR A CA 1
ATOM 2336 C C . TYR A 1 294 ? -19.472 -10.187 10.686 1.00 64.75 294 TYR A C 1
ATOM 2338 O O . TYR A 1 294 ? -19.071 -9.737 9.614 1.00 64.75 294 TYR A O 1
ATOM 2346 N N . TYR A 1 295 ? -20.750 -10.110 11.060 1.00 72.38 295 TYR A N 1
ATOM 2347 C CA . TYR A 1 295 ? -21.852 -9.673 10.201 1.00 72.38 295 TYR A CA 1
ATOM 2348 C C . TYR A 1 295 ? -22.553 -8.402 10.692 1.00 72.38 295 TYR A C 1
ATOM 2350 O O . TYR A 1 295 ? -23.486 -7.961 10.029 1.00 72.38 295 TYR A O 1
ATOM 2358 N N . TYR A 1 296 ? -22.098 -7.767 11.785 1.00 75.75 296 TYR A N 1
ATOM 2359 C CA . TYR A 1 296 ? -22.770 -6.577 12.340 1.00 75.75 296 TYR A CA 1
ATOM 2360 C C . TYR A 1 296 ? -22.950 -5.468 11.294 1.00 75.75 296 TYR A C 1
ATOM 2362 O O . TYR A 1 296 ? -24.004 -4.849 11.223 1.00 75.75 296 TYR A O 1
ATOM 2370 N N . ARG A 1 297 ? -21.960 -5.288 10.405 1.00 76.88 297 ARG A N 1
ATOM 2371 C CA . ARG A 1 297 ? -22.015 -4.277 9.338 1.00 76.88 297 ARG A CA 1
ATOM 2372 C C . ARG A 1 297 ? -23.146 -4.511 8.343 1.00 76.88 297 ARG A C 1
ATOM 2374 O O . ARG A 1 297 ? -23.561 -3.565 7.690 1.00 76.88 297 ARG A O 1
ATOM 2381 N N . LEU A 1 298 ? -23.606 -5.753 8.185 1.00 81.44 298 LEU A N 1
ATOM 2382 C CA . LEU A 1 298 ? -24.714 -6.065 7.286 1.00 81.44 298 LEU A CA 1
ATOM 2383 C C . LEU A 1 298 ? -26.039 -5.547 7.849 1.00 81.44 298 LEU A C 1
ATOM 2385 O O . LEU A 1 298 ? -26.850 -5.056 7.075 1.00 81.44 298 LEU A O 1
ATOM 2389 N N . VAL A 1 299 ? -26.238 -5.596 9.171 1.00 78.81 299 VAL A N 1
ATOM 2390 C CA . VAL A 1 299 ? -27.419 -4.988 9.808 1.00 78.81 299 VAL A CA 1
ATOM 2391 C C . VAL A 1 299 ? -27.379 -3.478 9.660 1.00 78.81 299 VAL A C 1
ATOM 2393 O O . VAL A 1 299 ? -28.343 -2.907 9.166 1.00 78.81 299 VAL A O 1
ATOM 2396 N N . ASP A 1 300 ? -26.238 -2.858 9.969 1.00 78.81 300 ASP A N 1
ATOM 2397 C CA . ASP A 1 300 ? -26.073 -1.404 9.841 1.00 78.81 300 ASP A CA 1
ATOM 2398 C C . ASP A 1 300 ? -26.353 -0.898 8.412 1.00 78.81 300 ASP A C 1
ATOM 2400 O O . ASP A 1 300 ? -26.809 0.226 8.226 1.00 78.81 300 ASP A O 1
ATOM 2404 N N . LEU A 1 301 ? -26.042 -1.706 7.389 1.00 83.06 301 LEU A N 1
ATOM 2405 C CA . LEU A 1 301 ? -26.162 -1.302 5.987 1.00 83.06 301 LEU A CA 1
ATOM 2406 C C . LEU A 1 301 ? -27.527 -1.635 5.370 1.00 83.06 301 LEU A C 1
ATOM 2408 O O . LEU A 1 301 ? -28.051 -0.841 4.594 1.00 83.06 301 LEU A O 1
ATOM 2412 N N . TYR A 1 302 ? -28.079 -2.815 5.661 1.00 85.88 302 TYR A N 1
ATOM 2413 C CA . TYR A 1 302 ? -29.277 -3.330 4.987 1.00 85.88 302 TYR A CA 1
ATOM 2414 C C . TYR A 1 302 ? -30.548 -3.285 5.842 1.00 85.88 302 TYR A C 1
ATOM 2416 O O . TYR A 1 302 ? -31.644 -3.428 5.301 1.00 85.88 302 TYR A O 1
ATOM 2424 N N . LEU A 1 303 ? -30.424 -3.103 7.155 1.00 88.06 303 LEU A N 1
ATOM 2425 C CA . LEU A 1 303 ? -31.529 -3.044 8.119 1.00 88.06 303 LEU A CA 1
ATOM 2426 C C . LEU A 1 303 ? -31.403 -1.768 8.967 1.00 88.06 303 LEU A C 1
ATOM 2428 O O . LEU A 1 303 ? -31.619 -1.772 10.177 1.00 88.06 303 LEU A O 1
ATOM 2432 N N . SER A 1 304 ? -31.019 -0.668 8.310 1.00 85.38 304 SER A N 1
ATOM 2433 C CA . SER A 1 304 ? -30.734 0.630 8.932 1.00 85.38 304 SER A CA 1
ATOM 2434 C C . SER A 1 304 ? -31.968 1.343 9.505 1.00 85.38 304 SER A C 1
ATOM 2436 O O . SER A 1 304 ? -31.857 2.421 10.085 1.00 85.38 304 SER A O 1
ATOM 2438 N N . ASP A 1 305 ? -33.148 0.781 9.299 1.00 87.31 305 ASP A N 1
ATOM 2439 C CA . ASP A 1 305 ? -34.445 1.214 9.806 1.00 87.31 305 ASP A CA 1
ATOM 2440 C C . ASP A 1 305 ? -34.849 0.504 11.111 1.00 87.31 305 ASP A C 1
ATOM 2442 O O . ASP A 1 305 ? -35.770 0.953 11.787 1.00 87.31 305 ASP A O 1
ATOM 2446 N N . TYR A 1 306 ? -34.146 -0.566 11.500 1.00 88.12 306 TYR A N 1
ATOM 2447 C CA . TYR A 1 306 ? -34.439 -1.343 12.707 1.00 88.12 306 TYR A CA 1
ATOM 2448 C C . TYR A 1 306 ? -33.842 -0.713 13.969 1.00 88.12 306 TYR A C 1
ATOM 2450 O O . TYR A 1 306 ? -32.828 -0.006 13.918 1.00 88.12 306 TYR A O 1
ATOM 2458 N N . GLN A 1 307 ? -34.443 -1.001 15.126 1.00 84.25 307 GLN A N 1
ATOM 2459 C CA . GLN A 1 307 ? -33.977 -0.470 16.403 1.00 84.25 307 GLN A CA 1
ATOM 2460 C C . GLN A 1 307 ? -32.583 -0.985 16.799 1.00 84.25 307 GLN A C 1
ATOM 2462 O O . GLN A 1 307 ? -32.217 -2.133 16.551 1.00 84.25 307 GLN A O 1
ATOM 2467 N N . GLN A 1 308 ? -31.828 -0.123 17.492 1.00 75.94 308 GLN A N 1
ATOM 2468 C CA . GLN A 1 308 ? -30.588 -0.461 18.206 1.00 75.94 308 GLN A CA 1
ATOM 2469 C C . GLN A 1 308 ? -29.539 -1.233 17.369 1.00 75.94 308 GLN A C 1
ATOM 2471 O O . GLN A 1 308 ? -28.912 -2.170 17.854 1.00 75.94 308 GLN A O 1
ATOM 2476 N N . GLN A 1 309 ? -29.282 -0.815 16.124 1.00 62.19 309 GLN A N 1
ATOM 2477 C CA . GLN A 1 309 ? -28.321 -1.461 15.200 1.00 62.19 309 GLN A CA 1
ATOM 2478 C C . GLN A 1 309 ? -26.912 -1.674 15.788 1.00 62.19 309 GLN A C 1
ATOM 2480 O O . GLN A 1 309 ? -26.243 -2.666 15.492 1.00 62.19 309 GLN A O 1
ATOM 2485 N N . GLY A 1 310 ? -26.488 -0.781 16.690 1.00 65.62 310 GLY A N 1
ATOM 2486 C CA . GLY A 1 310 ? -25.202 -0.861 17.382 1.00 65.62 310 GLY A CA 1
ATOM 2487 C C . GLY A 1 310 ? -25.061 -2.048 18.337 1.00 65.62 310 GLY A C 1
ATOM 2488 O O . GLY A 1 310 ? -23.937 -2.492 18.553 1.00 65.62 310 GLY A O 1
ATOM 2489 N N . LEU A 1 311 ? -26.162 -2.636 18.828 1.00 72.06 311 LEU A N 1
ATOM 2490 C CA . LEU A 1 311 ? -26.105 -3.686 19.854 1.00 72.06 311 LEU A CA 1
ATOM 2491 C C . LEU A 1 311 ? -25.317 -4.918 19.388 1.00 72.06 311 LEU A C 1
ATOM 2493 O O . LEU A 1 311 ? -24.623 -5.556 20.172 1.00 72.06 311 LEU A O 1
ATOM 2497 N N . SER A 1 312 ? -25.361 -5.228 18.087 1.00 70.69 312 SER A N 1
ATOM 2498 C CA . SER A 1 312 ? -24.578 -6.325 17.500 1.00 70.69 312 SER A CA 1
ATOM 2499 C C . SER A 1 312 ? -23.057 -6.130 17.614 1.00 70.69 312 SER A C 1
ATOM 2501 O O . SER A 1 312 ? -22.302 -7.097 17.491 1.00 70.69 312 SER A O 1
ATOM 2503 N N . ARG A 1 313 ? -22.590 -4.888 17.798 1.00 68.06 313 ARG A N 1
ATOM 2504 C CA . ARG A 1 313 ? -21.175 -4.549 18.020 1.00 68.06 313 ARG A CA 1
ATOM 2505 C C . ARG A 1 313 ? -20.773 -4.721 19.484 1.00 68.06 313 ARG A C 1
ATOM 2507 O O . ARG A 1 313 ? -19.620 -5.064 19.732 1.00 68.06 313 ARG A O 1
ATOM 2514 N N . ASP A 1 314 ? -21.733 -4.547 20.390 1.00 63.56 314 ASP A N 1
ATOM 2515 C CA . ASP A 1 314 ? -21.542 -4.513 21.844 1.00 63.56 314 ASP A CA 1
ATOM 2516 C C . ASP A 1 314 ? -21.819 -5.867 22.524 1.00 63.56 314 ASP A C 1
ATOM 2518 O O . ASP A 1 314 ? -21.563 -6.027 23.716 1.00 63.56 314 ASP A O 1
ATOM 2522 N N . LEU A 1 315 ? -22.301 -6.867 21.771 1.00 61.41 315 LEU A N 1
ATOM 2523 C CA . LEU A 1 315 ? -22.429 -8.257 22.222 1.00 61.41 315 LEU A CA 1
ATOM 2524 C C . LEU A 1 315 ? -21.047 -8.858 22.545 1.00 61.41 315 LEU A C 1
ATOM 2526 O O . LEU A 1 315 ? -20.400 -9.490 21.703 1.00 61.41 315 LEU A O 1
ATOM 2530 N N . GLY A 1 316 ? -20.602 -8.663 23.785 1.00 54.62 316 GLY A N 1
ATOM 2531 C CA . GLY A 1 316 ? -19.557 -9.455 24.428 1.00 54.62 316 GLY A CA 1
ATOM 2532 C C . GLY A 1 316 ? -20.039 -10.877 24.770 1.00 54.62 316 GLY A C 1
ATOM 2533 O O . GLY A 1 316 ? -21.168 -11.252 24.456 1.00 54.62 316 GLY A O 1
ATOM 2534 N N . PRO A 1 317 ? -19.198 -11.708 25.410 1.00 50.69 317 PRO A N 1
ATOM 2535 C CA . PRO A 1 317 ? -19.604 -13.034 25.888 1.00 50.69 317 PRO A CA 1
ATOM 2536 C C . PRO A 1 317 ? -20.589 -12.991 27.072 1.00 50.69 317 PRO A C 1
ATOM 2538 O O . PRO A 1 317 ? -21.167 -14.022 27.408 1.00 50.69 317 PRO A O 1
ATOM 2541 N N . GLU A 1 318 ? -20.778 -11.833 27.707 1.00 47.22 318 GLU A N 1
ATOM 2542 C CA . GLU A 1 318 ? -21.723 -11.648 28.810 1.00 47.22 318 GLU A CA 1
ATOM 2543 C C . GLU A 1 318 ? -23.129 -11.315 28.295 1.00 47.22 318 GLU A C 1
ATOM 2545 O O . GLU A 1 318 ? -23.302 -10.586 27.317 1.00 47.22 318 GLU A O 1
ATOM 2550 N N . ALA A 1 319 ? -24.148 -11.885 28.940 1.00 44.97 319 ALA A N 1
ATOM 2551 C CA . ALA A 1 319 ? -25.538 -11.736 28.529 1.00 44.97 319 ALA A CA 1
ATOM 2552 C C . ALA A 1 319 ? -26.006 -10.281 28.688 1.00 44.97 319 ALA A C 1
ATOM 2554 O O . ALA A 1 319 ? -26.067 -9.758 29.799 1.00 44.97 319 ALA A O 1
ATOM 2555 N N . ILE A 1 320 ? -26.392 -9.645 27.579 1.00 49.25 320 ILE A N 1
ATOM 2556 C CA . ILE A 1 320 ? -27.059 -8.342 27.614 1.00 49.25 320 ILE A CA 1
ATOM 2557 C C . ILE A 1 320 ? -28.483 -8.559 28.136 1.00 49.25 320 ILE A C 1
ATOM 2559 O O . ILE A 1 320 ? -29.326 -9.141 27.451 1.00 49.25 320 ILE A O 1
ATOM 2563 N N . VAL A 1 321 ? -28.748 -8.103 29.360 1.00 45.28 321 VAL A N 1
ATOM 2564 C CA . VAL A 1 321 ? -30.101 -8.047 29.920 1.00 45.28 321 VAL A CA 1
ATOM 2565 C C . VAL A 1 321 ? -30.790 -6.824 29.326 1.00 45.28 321 VAL A C 1
ATOM 2567 O O . VAL A 1 321 ? -30.431 -5.690 29.637 1.00 45.28 321 VAL A O 1
ATOM 2570 N N . LEU A 1 322 ? -31.758 -7.051 28.439 1.00 37.94 322 LEU A N 1
ATOM 2571 C CA . LEU A 1 322 ? -32.608 -5.973 27.940 1.00 37.94 322 LEU A CA 1
ATOM 2572 C C . LEU A 1 322 ? -33.476 -5.445 29.099 1.00 37.94 322 LEU A C 1
ATOM 2574 O O . LEU A 1 322 ? -33.997 -6.258 29.870 1.00 37.94 322 LEU A O 1
ATOM 2578 N N . PRO A 1 323 ? -33.634 -4.118 29.252 1.00 36.41 323 PRO A N 1
ATOM 2579 C CA . PRO A 1 323 ? -34.533 -3.568 30.258 1.00 36.41 323 PRO A CA 1
ATOM 2580 C C . PRO A 1 323 ? -35.967 -4.059 29.998 1.00 36.41 323 PRO A C 1
ATOM 2582 O O . PRO A 1 323 ? -36.351 -4.215 28.834 1.00 36.41 323 PRO A O 1
ATOM 2585 N N . PRO A 1 324 ? -36.752 -4.334 31.053 1.00 40.56 324 PRO A N 1
ATOM 2586 C CA . PRO A 1 324 ? -38.139 -4.746 30.892 1.00 40.56 324 PRO A CA 1
ATOM 2587 C C . PRO A 1 324 ? -38.926 -3.651 30.159 1.00 40.56 324 PRO A C 1
ATOM 2589 O O . PRO A 1 324 ? -38.807 -2.475 30.508 1.00 40.56 324 PRO A O 1
ATOM 2592 N N . MET A 1 325 ? -39.675 -4.064 29.129 1.00 36.19 325 MET A N 1
ATOM 2593 C CA . MET A 1 325 ? -40.670 -3.227 28.446 1.00 36.19 325 MET A CA 1
ATOM 2594 C C . MET A 1 325 ? -41.838 -2.905 29.374 1.00 36.19 325 MET A C 1
ATOM 2596 O O . MET A 1 325 ? -42.243 -3.811 30.139 1.00 36.19 325 MET A O 1
#

pLDDT: mean 83.39, std 12.41, range [36.19, 97.31]

Organism: NCBI:txid376219

Sequence (325 aa):
MLIIAAAYLTSFANRPALFTLTILMGLAGGIRPSTPFFMLPLALTSLFLGWRFGSPNSGYRFKLTDVFIAVSLGLAAVAVGFIPLIASSGGWDNYWQLVQEWLPLHTERRDADSLVKIFDNLMVFMKEYFRLIGVAIIPMLWILVCDRQAIAHLIRRDRRIQTLSLSCVPGMLYFLFVHLRRKSQTFTIMPGIMMMAGLTIVWLGDRWEKQKPDLFITISATIPKPFQKSVVFSGWGIVTAAIVCVNGLFFLFGSAGMPTAQDVRVFNRDIGERIEFVRDRFSPETTVVLTRHYYYRLVDLYLSDYQQQGLSRDLGPEAIVLPPM

Foldseek 3Di:
DLLLVLLLVLLQLDLVSLLSNLLCLLLCCLVPVCLNVLCVVSNVNSLCNQQPPHHPVPSDGDDVVSVVVSNVSNVVSNVVSCVVVQVVLVHDVSSVVVCVVVVVVVPPFPFCPDPVQLVVLVVLLVVVVCLVQNCLVVLLVVCCPVVVVVLVVCCVPPSSSVSLCSQAVSLSCCSRGGHGDPSVSSVSRSVSVVVSSLVSLLVVQQVCCVVCVVVLVVVLVPDDPVCNVPDPPRRSNVSVVVSVVVVLCCQDPNDPPHNHPVNVVVVCVVLVVVLVVCVVPDDQVPDDDADACVCLVVCVPRVVSHPPSCVNVVDDVDDDDDPDD